Protein AF-A0A5C6PRQ7-F1 (afdb_monomer_lite)

Structure (mmCIF, N/CA/C/O backbone):
data_AF-A0A5C6PRQ7-F1
#
_entry.id   AF-A0A5C6PRQ7-F1
#
loop_
_atom_site.group_PDB
_atom_site.id
_atom_site.type_symbol
_atom_site.label_atom_id
_atom_site.label_alt_id
_atom_site.label_comp_id
_atom_site.label_asym_id
_atom_site.label_entity_id
_atom_site.label_seq_id
_atom_site.pdbx_PDB_ins_code
_atom_site.Cartn_x
_atom_site.Cartn_y
_atom_site.Cartn_z
_atom_site.occupancy
_atom_site.B_iso_or_equiv
_atom_site.auth_seq_id
_atom_site.auth_comp_id
_atom_site.auth_asym_id
_atom_site.auth_atom_id
_atom_site.pdbx_PDB_model_num
ATOM 1 N N . MET A 1 1 ? 9.451 -9.474 -31.684 1.00 55.22 1 MET A N 1
ATOM 2 C CA . MET A 1 1 ? 10.034 -10.522 -30.827 1.00 55.22 1 MET A CA 1
ATOM 3 C C . MET A 1 1 ? 11.152 -9.866 -30.046 1.00 55.22 1 MET A C 1
ATOM 5 O O . MET A 1 1 ? 11.964 -9.193 -30.670 1.00 55.22 1 MET A O 1
ATOM 9 N N . VAL A 1 2 ? 11.124 -9.924 -28.716 1.00 73.75 2 VAL A N 1
ATOM 10 C CA . VAL A 1 2 ? 12.236 -9.418 -27.899 1.00 73.75 2 VAL A CA 1
ATOM 11 C C . VAL A 1 2 ? 13.100 -10.623 -27.573 1.00 73.75 2 VAL A C 1
ATOM 13 O O . VAL A 1 2 ? 12.615 -11.563 -26.951 1.00 73.75 2 VAL A O 1
ATOM 16 N N . ASN A 1 3 ? 14.348 -10.611 -28.029 1.00 75.38 3 ASN A N 1
ATOM 17 C CA . ASN A 1 3 ? 15.291 -11.684 -27.764 1.00 75.38 3 ASN A CA 1
ATOM 18 C C . ASN A 1 3 ? 16.163 -11.293 -26.564 1.00 75.38 3 ASN A C 1
ATOM 20 O O . ASN A 1 3 ? 16.828 -10.256 -26.582 1.00 75.38 3 ASN A O 1
ATOM 24 N N . ILE A 1 4 ? 16.129 -12.099 -25.504 1.00 77.50 4 ILE A N 1
ATOM 25 C CA . ILE A 1 4 ? 16.982 -11.928 -24.328 1.00 77.50 4 ILE A CA 1
ATOM 26 C C . ILE A 1 4 ? 17.916 -13.134 -24.270 1.00 77.50 4 ILE A C 1
ATOM 28 O O . ILE A 1 4 ? 17.466 -14.263 -24.091 1.00 77.50 4 ILE A O 1
ATOM 32 N N . LEU A 1 5 ? 19.224 -12.894 -24.414 1.00 80.00 5 LEU A N 1
ATOM 33 C CA . LEU A 1 5 ? 20.271 -13.927 -24.351 1.00 80.00 5 LEU A CA 1
ATOM 34 C C . LEU A 1 5 ? 20.057 -15.106 -25.325 1.00 80.00 5 LEU A C 1
ATOM 36 O O . LEU A 1 5 ? 20.342 -16.253 -24.993 1.00 80.00 5 LEU A O 1
ATOM 40 N N . GLY A 1 6 ? 19.541 -14.840 -26.525 1.00 79.75 6 GLY A N 1
ATOM 41 C CA . GLY A 1 6 ? 19.264 -15.860 -27.541 1.00 79.75 6 GLY A CA 1
ATOM 42 C C . GLY A 1 6 ? 17.900 -16.540 -27.397 1.00 79.75 6 GLY A C 1
ATOM 43 O O . GLY A 1 6 ? 17.564 -17.374 -28.231 1.00 79.75 6 GLY A O 1
ATOM 44 N N . THR A 1 7 ? 17.109 -16.191 -26.378 1.00 78.75 7 THR A N 1
ATOM 45 C CA . THR A 1 7 ? 15.767 -16.744 -26.159 1.00 78.75 7 THR A CA 1
ATOM 46 C C . THR A 1 7 ? 14.714 -15.727 -26.567 1.00 78.75 7 THR A C 1
ATOM 48 O O . THR A 1 7 ? 14.716 -14.594 -26.079 1.00 78.75 7 THR A O 1
ATOM 51 N N . ASP A 1 8 ? 13.797 -16.133 -27.438 1.00 81.06 8 ASP A N 1
ATOM 52 C CA . ASP A 1 8 ? 12.659 -15.302 -27.799 1.00 81.06 8 ASP A CA 1
ATOM 53 C C . ASP A 1 8 ? 11.638 -15.261 -26.661 1.00 81.06 8 ASP A C 1
ATOM 55 O O . ASP A 1 8 ? 11.185 -16.291 -26.161 1.00 81.06 8 ASP A O 1
ATOM 59 N N . VAL A 1 9 ? 11.299 -14.046 -26.235 1.00 82.06 9 VAL A N 1
ATOM 60 C CA . VAL A 1 9 ? 10.381 -13.794 -25.126 1.00 82.06 9 VAL A CA 1
ATOM 61 C C . VAL A 1 9 ? 9.084 -13.198 -25.657 1.00 82.06 9 VAL A C 1
ATOM 63 O O . VAL A 1 9 ? 9.089 -12.221 -26.418 1.00 82.06 9 VAL A O 1
ATOM 66 N N . ASP A 1 10 ? 7.967 -13.771 -25.209 1.00 82.06 10 ASP A N 1
ATOM 67 C CA . ASP A 1 10 ? 6.634 -13.254 -25.495 1.00 82.06 10 ASP A CA 1
ATOM 68 C C . ASP A 1 10 ? 6.421 -11.895 -24.827 1.00 82.06 10 ASP A C 1
ATOM 70 O O . ASP A 1 10 ? 6.595 -11.716 -23.618 1.00 82.06 10 ASP A O 1
ATOM 74 N N . VAL A 1 11 ? 6.011 -10.917 -25.634 1.00 82.81 11 VAL A N 1
ATOM 75 C CA . VAL A 1 11 ? 5.677 -9.577 -25.155 1.00 82.81 11 VAL A CA 1
ATOM 76 C C . VAL A 1 11 ? 4.220 -9.580 -24.714 1.00 82.81 11 VAL A C 1
ATOM 78 O O . VAL A 1 11 ? 3.313 -9.656 -25.539 1.00 82.81 11 VAL A O 1
ATOM 81 N N . VAL A 1 12 ? 3.999 -9.483 -23.405 1.00 85.31 12 VAL A N 1
ATOM 82 C CA . VAL A 1 12 ? 2.662 -9.412 -22.808 1.00 85.31 12 VAL A CA 1
ATOM 83 C C . VAL A 1 12 ? 2.393 -7.984 -22.339 1.00 85.31 12 VAL A C 1
ATOM 85 O O . VAL A 1 12 ? 3.245 -7.362 -21.709 1.00 85.31 12 VAL A O 1
ATOM 88 N N . GLU A 1 13 ? 1.197 -7.462 -22.617 1.00 85.69 13 GLU A N 1
ATOM 89 C CA . GLU A 1 13 ? 0.818 -6.102 -22.209 1.00 85.69 13 GLU A CA 1
ATOM 90 C C . GLU A 1 13 ? 0.720 -5.954 -20.688 1.00 85.69 13 GLU A C 1
ATOM 92 O O . GLU A 1 13 ? 1.186 -4.964 -20.132 1.00 85.69 13 GLU A O 1
ATOM 97 N N . SER A 1 14 ? 0.157 -6.951 -19.999 1.00 87.31 14 SER A N 1
ATOM 98 C CA . SER A 1 14 ? 0.054 -6.953 -18.541 1.00 87.31 14 SER A CA 1
ATOM 99 C C . SER A 1 14 ? 0.412 -8.306 -17.942 1.00 87.31 14 SER A C 1
ATOM 101 O O . SER A 1 14 ? 0.039 -9.358 -18.456 1.00 87.31 14 SER A O 1
ATOM 103 N N . TYR A 1 15 ? 1.125 -8.280 -16.823 1.00 89.75 15 TYR A N 1
ATOM 104 C CA . TYR A 1 15 ? 1.600 -9.473 -16.143 1.00 89.75 15 TYR A CA 1
ATOM 105 C C . TYR A 1 15 ? 1.429 -9.338 -14.633 1.00 89.75 15 TYR A C 1
ATOM 107 O O . TYR A 1 15 ? 1.702 -8.290 -14.046 1.00 89.75 15 TYR A O 1
ATOM 115 N N . LYS A 1 16 ? 0.973 -10.403 -13.971 1.00 90.94 16 LYS A N 1
ATOM 116 C CA . LYS A 1 16 ? 0.820 -10.427 -12.514 1.00 90.94 16 LYS A CA 1
ATOM 117 C C . LYS A 1 16 ? 2.019 -11.133 -11.893 1.00 90.94 16 LYS A C 1
ATOM 119 O O . LYS A 1 16 ? 2.096 -12.356 -11.911 1.00 90.94 16 LYS A O 1
ATOM 124 N N . TYR A 1 17 ? 2.913 -10.364 -11.283 1.00 89.25 17 TYR A N 1
ATOM 125 C CA . TYR A 1 17 ? 4.101 -10.887 -10.618 1.00 89.25 17 TYR A CA 1
ATOM 126 C C . TYR A 1 17 ? 3.963 -10.792 -9.102 1.00 89.25 17 TYR A C 1
ATOM 128 O O . TYR A 1 17 ? 3.776 -9.705 -8.557 1.00 89.25 17 TYR A O 1
ATOM 136 N N . LEU A 1 18 ? 4.021 -11.940 -8.416 1.00 91.44 18 LEU A N 1
ATOM 137 C CA . LEU A 1 18 ? 3.913 -12.039 -6.951 1.00 91.44 18 LEU A CA 1
ATOM 138 C C . LEU A 1 18 ? 2.695 -11.294 -6.368 1.00 91.44 18 LEU A C 1
ATOM 140 O O . LEU A 1 18 ? 2.727 -10.781 -5.258 1.00 91.44 18 LEU A O 1
ATOM 144 N N . GLY A 1 19 ? 1.598 -11.200 -7.124 1.00 87.44 19 GLY A N 1
ATOM 145 C CA . GLY A 1 19 ? 0.393 -10.488 -6.689 1.00 87.44 19 GLY A CA 1
ATOM 146 C C . GLY A 1 19 ? 0.334 -8.995 -7.030 1.00 87.44 19 GLY A C 1
ATOM 147 O O . GLY A 1 19 ? -0.717 -8.398 -6.793 1.00 87.44 19 GLY A O 1
ATOM 148 N N . VAL A 1 20 ? 1.388 -8.419 -7.618 1.00 91.12 20 VAL A N 1
ATOM 149 C CA . VAL A 1 20 ? 1.419 -7.052 -8.167 1.00 91.12 20 VAL A CA 1
ATOM 150 C C . VAL A 1 20 ? 1.157 -7.100 -9.668 1.00 91.12 20 VAL A C 1
ATOM 152 O O . VAL A 1 20 ? 1.731 -7.922 -10.381 1.00 91.12 20 VAL A O 1
ATOM 155 N N . HIS A 1 21 ? 0.288 -6.219 -10.157 1.00 91.25 21 HIS A N 1
ATOM 156 C CA . HIS A 1 21 ? 0.019 -6.107 -11.588 1.00 91.25 21 HIS A CA 1
ATOM 157 C C . HIS A 1 21 ? 0.989 -5.121 -12.243 1.00 91.25 21 HIS A C 1
ATOM 159 O O . HIS A 1 21 ? 0.992 -3.939 -11.902 1.00 91.25 21 HIS A O 1
ATOM 165 N N . LEU A 1 22 ? 1.790 -5.628 -13.176 1.00 88.94 22 LEU A N 1
ATOM 166 C CA . LEU A 1 22 ? 2.737 -4.888 -14.000 1.00 88.94 22 LEU A CA 1
ATOM 167 C C . LEU A 1 22 ? 2.121 -4.689 -15.386 1.00 88.94 22 LEU A C 1
ATOM 169 O O . LEU A 1 22 ? 1.591 -5.634 -15.964 1.00 88.94 22 LEU A O 1
ATOM 173 N N . ASN A 1 23 ? 2.180 -3.469 -15.903 1.00 87.56 23 ASN A N 1
ATOM 174 C CA . ASN A 1 23 ? 1.738 -3.121 -17.252 1.00 87.56 23 ASN A CA 1
ATOM 175 C C . ASN A 1 23 ? 2.948 -2.639 -18.070 1.00 87.56 23 ASN A C 1
ATOM 177 O O . ASN A 1 23 ? 3.910 -2.139 -17.485 1.00 87.56 23 ASN A O 1
ATOM 181 N N . ASN A 1 24 ? 2.892 -2.735 -19.396 1.00 85.44 24 ASN A N 1
ATOM 182 C CA . ASN A 1 24 ? 3.934 -2.275 -20.320 1.00 85.44 24 ASN A CA 1
ATOM 183 C C . ASN A 1 24 ? 4.322 -0.796 -20.120 1.00 85.44 24 ASN A C 1
ATOM 185 O O . ASN A 1 24 ? 5.495 -0.444 -20.200 1.00 85.44 24 ASN A O 1
ATOM 189 N N . ASN A 1 25 ? 3.356 0.052 -19.769 1.00 84.75 25 ASN A N 1
ATOM 190 C CA . ASN A 1 25 ? 3.563 1.473 -19.486 1.00 84.75 25 ASN A CA 1
ATOM 191 C C . ASN A 1 25 ? 4.000 1.744 -18.038 1.00 84.75 25 ASN A C 1
ATOM 193 O O . ASN A 1 25 ? 4.090 2.902 -17.637 1.00 84.75 25 ASN A O 1
ATOM 197 N N . LEU A 1 26 ? 4.193 0.690 -17.230 1.00 82.25 26 LEU A N 1
ATOM 198 C CA . LEU A 1 26 ? 4.379 0.764 -15.777 1.00 82.25 26 LEU A CA 1
ATOM 199 C C . LEU A 1 26 ? 3.311 1.632 -15.089 1.00 82.25 26 LEU A C 1
ATOM 201 O O . LEU A 1 26 ? 3.567 2.283 -14.079 1.00 82.25 26 LEU A O 1
ATOM 205 N N . ASP A 1 27 ? 2.095 1.628 -15.642 1.00 87.31 27 ASP A N 1
ATOM 206 C CA . ASP A 1 27 ? 0.930 2.243 -15.021 1.00 87.31 27 ASP A CA 1
ATOM 207 C C . ASP A 1 27 ? 0.419 1.352 -13.883 1.00 87.31 27 ASP A C 1
ATOM 209 O O . ASP A 1 27 ? 0.159 0.157 -14.048 1.00 87.31 27 ASP A O 1
ATOM 213 N N . TRP A 1 28 ? 0.237 1.961 -12.717 1.00 92.06 28 TRP A N 1
ATOM 214 C CA . TRP A 1 28 ? -0.210 1.302 -11.496 1.00 92.06 28 TRP A CA 1
ATOM 215 C C . TRP A 1 28 ? -1.716 1.417 -11.274 1.00 92.06 28 TRP A C 1
ATOM 217 O O . TRP A 1 28 ? -2.198 1.026 -10.209 1.00 92.06 28 TRP A O 1
ATOM 227 N N . THR A 1 29 ? -2.476 1.938 -12.241 1.00 92.56 29 THR A N 1
ATOM 228 C CA . THR A 1 29 ? -3.934 2.093 -12.137 1.00 92.56 29 THR A CA 1
ATOM 229 C C . THR A 1 29 ? -4.620 0.744 -11.909 1.00 92.56 29 THR A C 1
ATOM 231 O O . THR A 1 29 ? -5.354 0.590 -10.930 1.00 92.56 29 THR A O 1
ATOM 234 N N . HIS A 1 30 ? -4.318 -0.273 -12.730 1.00 93.12 30 HIS A N 1
ATOM 235 C CA . HIS A 1 30 ? -4.912 -1.607 -12.573 1.00 93.12 30 HIS A CA 1
ATOM 236 C C . HIS A 1 30 ? -4.523 -2.251 -11.233 1.00 93.12 30 HIS A C 1
ATOM 238 O O . HIS A 1 30 ? -5.378 -2.764 -10.509 1.00 93.12 30 HIS A O 1
ATOM 244 N N . ASN A 1 31 ? -3.248 -2.147 -10.842 1.00 93.81 31 ASN A N 1
ATOM 245 C CA . ASN A 1 31 ? -2.792 -2.584 -9.523 1.00 93.81 31 ASN A CA 1
ATOM 246 C C . ASN A 1 31 ? -3.582 -1.880 -8.406 1.00 93.81 31 ASN A C 1
ATOM 248 O O . ASN A 1 31 ? -4.166 -2.539 -7.547 1.00 93.81 31 ASN A O 1
ATOM 252 N N . THR A 1 32 ? -3.694 -0.553 -8.462 1.00 94.75 32 THR A N 1
ATOM 253 C CA . THR A 1 32 ? -4.414 0.247 -7.466 1.00 94.75 32 THR A CA 1
ATOM 254 C C . THR A 1 32 ? -5.889 -0.129 -7.397 1.00 94.75 32 THR A C 1
ATOM 256 O O . THR A 1 32 ? -6.432 -0.254 -6.303 1.00 94.75 32 THR A O 1
ATOM 259 N N . ASP A 1 33 ? -6.552 -0.383 -8.525 1.00 95.19 33 ASP A N 1
ATOM 260 C CA . ASP A 1 33 ? -7.942 -0.844 -8.540 1.00 95.19 33 ASP A CA 1
ATOM 261 C C . ASP A 1 33 ? -8.117 -2.154 -7.774 1.00 95.19 33 ASP A C 1
ATOM 263 O O . ASP A 1 33 ? -9.050 -2.295 -6.972 1.00 95.19 33 ASP A O 1
ATOM 267 N N . THR A 1 34 ? -7.206 -3.108 -7.980 1.00 95.12 34 THR A N 1
ATOM 268 C CA . THR A 1 34 ? -7.237 -4.379 -7.250 1.00 95.12 34 THR A CA 1
ATOM 269 C C . THR A 1 34 ? -6.969 -4.181 -5.757 1.00 95.12 34 THR A C 1
ATOM 271 O O . THR A 1 34 ? -7.689 -4.753 -4.932 1.00 95.12 34 THR A O 1
ATOM 274 N N . LEU A 1 35 ? -6.012 -3.321 -5.389 1.00 95.69 35 LEU A N 1
ATOM 275 C CA . LEU A 1 35 ? -5.707 -2.982 -3.997 1.00 95.69 35 LEU A CA 1
ATOM 276 C C . LEU A 1 35 ? -6.881 -2.274 -3.320 1.00 95.69 35 LEU A C 1
ATOM 278 O O . LEU A 1 35 ? -7.224 -2.608 -2.187 1.00 95.69 35 LEU A O 1
ATOM 282 N N . VAL A 1 36 ? -7.557 -1.355 -4.012 1.00 96.06 36 VAL A N 1
ATOM 283 C CA . VAL A 1 36 ? -8.699 -0.619 -3.465 1.00 96.06 36 VAL A CA 1
ATOM 284 C C . VAL A 1 36 ? -9.885 -1.544 -3.214 1.00 96.06 36 VAL A C 1
ATOM 286 O O . VAL A 1 36 ? -10.532 -1.452 -2.167 1.00 96.06 36 VAL A O 1
ATOM 289 N N . LYS A 1 37 ? -10.175 -2.462 -4.143 1.00 96.19 37 LYS A N 1
ATOM 290 C CA . LYS A 1 37 ? -11.227 -3.477 -3.966 1.00 96.19 37 LYS A CA 1
ATOM 291 C C . LYS A 1 37 ? -10.918 -4.378 -2.766 1.00 96.19 37 LYS A C 1
ATOM 293 O O . LYS A 1 37 ? -11.746 -4.508 -1.862 1.00 96.19 37 LYS A O 1
ATOM 298 N N . LYS A 1 38 ? -9.694 -4.913 -2.704 1.00 95.56 38 LYS A N 1
ATOM 299 C CA . LYS A 1 38 ? -9.194 -5.737 -1.591 1.00 95.56 38 LYS A CA 1
ATOM 300 C C . LYS A 1 38 ? -9.242 -4.999 -0.248 1.00 95.56 38 LYS A C 1
ATOM 302 O O . LYS A 1 38 ? -9.708 -5.548 0.749 1.00 95.56 38 LYS A O 1
ATOM 307 N N . GLY A 1 39 ? -8.788 -3.749 -0.226 1.00 96.50 39 GLY A N 1
ATOM 308 C CA . GLY A 1 39 ? -8.768 -2.891 0.954 1.00 96.50 39 GLY A CA 1
ATOM 309 C C . GLY A 1 39 ? -10.169 -2.611 1.486 1.00 96.50 39 GLY A C 1
ATOM 310 O O . GLY A 1 39 ? -10.408 -2.783 2.676 1.00 96.50 39 GLY A O 1
ATOM 311 N N . ASN A 1 40 ? -11.128 -2.267 0.619 1.00 96.31 40 ASN A N 1
ATOM 312 C CA . ASN A 1 40 ? -12.519 -2.054 1.037 1.00 96.31 40 ASN A CA 1
ATOM 313 C C . ASN A 1 40 ? -13.149 -3.316 1.641 1.00 96.31 40 ASN A C 1
ATOM 315 O O . ASN A 1 40 ? -13.816 -3.216 2.671 1.00 96.31 40 ASN A O 1
ATOM 319 N N . SER A 1 41 ? -12.910 -4.487 1.040 1.00 96.56 41 SER A N 1
ATOM 320 C CA . SER A 1 41 ? -13.410 -5.765 1.562 1.00 96.56 41 SER A CA 1
ATOM 321 C C . SER A 1 41 ? -12.896 -6.043 2.977 1.00 96.56 41 SER A C 1
ATOM 323 O O . SER A 1 41 ? -13.659 -6.413 3.864 1.00 96.56 41 SER A O 1
ATOM 325 N N . ARG A 1 42 ? -11.602 -5.829 3.224 1.00 96.19 42 ARG A N 1
ATOM 326 C CA . ARG A 1 42 ? -10.985 -6.068 4.539 1.00 96.19 42 ARG A CA 1
ATOM 327 C C . ARG A 1 42 ? -11.365 -5.000 5.562 1.00 96.19 42 ARG A C 1
ATOM 329 O O . ARG A 1 42 ? -11.574 -5.291 6.735 1.00 96.19 42 ARG A O 1
ATOM 336 N N . LEU A 1 43 ? -11.537 -3.764 5.108 1.00 96.31 43 LEU A N 1
ATOM 337 C CA . LEU A 1 43 ? -11.998 -2.660 5.938 1.00 96.31 43 LEU A CA 1
ATOM 338 C C . LEU A 1 43 ? -13.443 -2.859 6.419 1.00 96.31 43 LEU A C 1
ATOM 340 O O . LEU A 1 43 ? -13.796 -2.404 7.505 1.00 96.31 43 LEU A O 1
ATOM 344 N N . PHE A 1 44 ? -14.285 -3.545 5.642 1.00 96.31 44 PHE A N 1
ATOM 345 C CA . PHE A 1 44 ? -15.603 -3.972 6.112 1.00 96.31 44 PHE A CA 1
ATOM 346 C C . PHE A 1 44 ? -15.494 -4.891 7.338 1.00 96.31 44 PHE A C 1
ATOM 348 O O . PHE A 1 44 ? -16.179 -4.653 8.332 1.00 96.31 44 PHE A O 1
ATOM 355 N N . LEU A 1 45 ? -14.574 -5.863 7.320 1.00 94.81 45 LEU A N 1
ATOM 356 C CA . LEU A 1 45 ? -14.311 -6.724 8.479 1.00 94.81 45 LEU A CA 1
ATOM 357 C C . LEU A 1 45 ? -13.796 -5.919 9.679 1.00 94.81 45 LEU A C 1
ATOM 359 O O . LEU A 1 45 ? -14.302 -6.091 10.784 1.00 94.81 45 LEU A O 1
ATOM 363 N N . LEU A 1 46 ? -12.870 -4.977 9.459 1.00 96.00 46 LEU A N 1
ATOM 364 C CA . LEU A 1 46 ? -12.374 -4.082 10.514 1.00 96.00 46 LEU A CA 1
ATOM 365 C C . LEU A 1 46 ? -13.521 -3.306 11.189 1.00 96.00 46 LEU A C 1
ATOM 367 O O . LEU A 1 46 ? -13.597 -3.237 12.415 1.00 96.00 46 LEU A O 1
ATOM 371 N N . ARG A 1 47 ? -14.455 -2.758 10.399 1.00 96.31 47 ARG A N 1
ATOM 372 C CA . ARG A 1 47 ? -15.647 -2.068 10.925 1.00 96.31 47 ARG A CA 1
ATOM 373 C C . ARG A 1 47 ? -16.545 -3.002 11.725 1.00 96.31 47 ARG A C 1
ATOM 375 O O . ARG A 1 47 ? -17.063 -2.604 12.766 1.00 96.31 47 ARG A O 1
ATOM 382 N N . ARG A 1 48 ? -16.723 -4.237 11.254 1.00 96.12 48 ARG A N 1
ATOM 383 C CA . ARG A 1 48 ? -17.538 -5.235 11.947 1.00 96.12 48 ARG A CA 1
ATOM 384 C C . ARG A 1 48 ? -16.932 -5.601 13.302 1.00 96.12 48 ARG A C 1
ATOM 386 O O . ARG A 1 48 ? -17.651 -5.607 14.294 1.00 96.12 48 ARG A O 1
ATOM 393 N N . LEU A 1 49 ? -15.617 -5.798 13.371 1.00 94.62 49 LEU A N 1
ATOM 394 C CA . LEU A 1 49 ? -14.915 -6.041 14.635 1.00 94.62 49 LEU A CA 1
ATOM 395 C C . LEU A 1 49 ? -15.050 -4.864 15.604 1.00 94.62 49 LEU A C 1
ATOM 397 O O . LEU A 1 49 ? -15.346 -5.068 16.779 1.00 94.62 49 LEU A O 1
ATOM 401 N N . ARG A 1 50 ? -14.934 -3.625 15.110 1.00 94.81 50 ARG A N 1
ATOM 402 C CA . ARG A 1 50 ? -15.179 -2.433 15.932 1.00 94.81 50 ARG A CA 1
ATOM 403 C C . ARG A 1 50 ? -16.593 -2.419 16.519 1.00 94.81 50 ARG A C 1
ATOM 405 O O . ARG A 1 50 ? -16.749 -2.069 17.684 1.00 94.81 50 ARG A O 1
ATOM 412 N N . SER A 1 51 ? -17.604 -2.829 15.748 1.00 95.00 51 SER A N 1
ATOM 413 C CA . SER A 1 51 ? -18.997 -2.877 16.223 1.00 95.00 51 SER A CA 1
ATOM 414 C C . SER A 1 51 ? -19.254 -3.916 17.320 1.00 95.00 51 SER A C 1
ATOM 416 O O . SER A 1 51 ? -20.205 -3.763 18.076 1.00 95.00 51 SER A O 1
ATOM 418 N N . PHE A 1 52 ? -18.391 -4.928 17.456 1.00 94.88 52 PHE A N 1
ATOM 419 C CA . PHE A 1 52 ? -18.448 -5.897 18.555 1.00 94.88 52 PHE A CA 1
ATOM 420 C C . PHE A 1 52 ? -17.723 -5.429 19.825 1.00 94.88 52 PHE A C 1
ATOM 422 O O . PHE A 1 52 ? -17.609 -6.193 20.777 1.00 94.88 52 PHE A O 1
ATOM 429 N N . GLY A 1 53 ? -17.213 -4.193 19.856 1.00 92.25 53 GLY A N 1
ATOM 430 C CA . GLY A 1 53 ? -16.531 -3.650 21.033 1.00 92.25 53 GLY A CA 1
ATOM 431 C C . GLY A 1 53 ? -15.098 -4.157 21.218 1.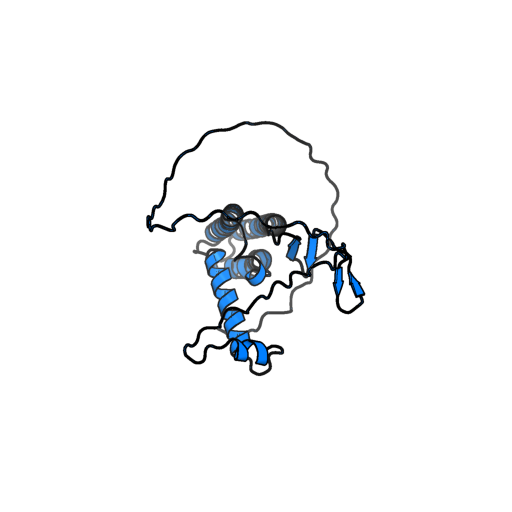00 92.25 53 GLY A C 1
ATOM 432 O O . GLY A 1 53 ? -14.562 -4.081 22.321 1.00 92.25 53 GLY A O 1
ATOM 433 N N . VAL A 1 54 ? -14.455 -4.658 20.155 1.00 93.69 54 VAL A N 1
ATOM 434 C CA . VAL A 1 54 ? -13.044 -5.074 20.205 1.00 93.69 54 VAL A CA 1
ATOM 435 C C . VAL A 1 54 ? -12.154 -3.898 20.631 1.00 93.69 54 VAL A C 1
ATOM 437 O O . VAL A 1 54 ? -12.281 -2.780 20.119 1.00 93.69 54 VAL A O 1
ATOM 440 N N . GLN A 1 55 ? -11.232 -4.166 21.560 1.00 92.62 55 GLN A N 1
ATOM 441 C CA . GLN A 1 55 ? -10.303 -3.175 22.103 1.00 92.62 55 GLN A CA 1
ATOM 442 C C . GLN A 1 55 ? -9.411 -2.559 21.012 1.00 92.62 55 GLN A C 1
ATOM 444 O O . GLN A 1 55 ? -9.000 -3.230 20.065 1.00 92.62 55 GLN A O 1
ATOM 449 N N . GLY A 1 56 ? -9.070 -1.275 21.173 1.00 92.81 56 GLY A N 1
ATOM 450 C CA . GLY A 1 56 ? -8.274 -0.504 20.207 1.00 92.81 56 GLY A CA 1
ATOM 451 C C . GLY A 1 56 ? -6.941 -1.156 19.802 1.00 92.81 56 GLY A C 1
ATOM 452 O O . GLY A 1 56 ? -6.702 -1.284 18.602 1.00 92.81 56 GLY A O 1
ATOM 453 N N . PRO A 1 57 ? -6.100 -1.624 20.746 1.00 95.00 57 PRO A N 1
ATOM 454 C CA . PRO A 1 57 ? -4.827 -2.270 20.416 1.00 95.00 57 PRO A CA 1
ATOM 455 C C . PRO A 1 57 ? -4.992 -3.535 19.567 1.00 95.00 57 PRO A C 1
ATOM 457 O O . PRO A 1 57 ? -4.319 -3.688 18.553 1.00 95.00 57 PRO A O 1
ATOM 460 N N . LEU A 1 58 ? -5.953 -4.398 19.913 1.00 95.12 58 LEU A N 1
ATOM 461 C CA . LEU A 1 58 ? -6.232 -5.610 19.140 1.00 95.12 58 LEU A CA 1
ATOM 462 C C . LEU A 1 58 ? -6.752 -5.274 17.735 1.00 95.12 58 LEU A C 1
ATOM 464 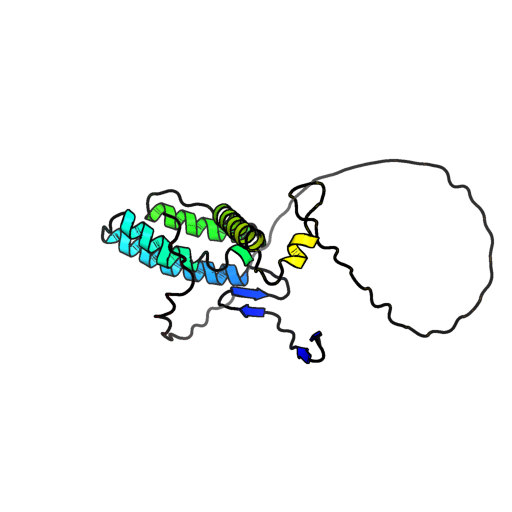O O . LEU A 1 58 ? -6.367 -5.900 16.748 1.00 95.12 58 LEU A O 1
ATOM 468 N N . LEU A 1 59 ? -7.591 -4.242 17.627 1.00 95.62 59 LEU A N 1
ATOM 469 C CA . LEU A 1 59 ? -8.092 -3.756 16.346 1.00 95.62 59 LEU A CA 1
ATOM 470 C C . LEU A 1 59 ? -6.972 -3.167 15.473 1.00 95.62 59 LEU A C 1
ATOM 472 O O . LEU A 1 59 ? -6.983 -3.353 14.256 1.00 95.62 59 LEU A O 1
ATOM 476 N N . ARG A 1 60 ? -5.984 -2.503 16.085 1.00 96.00 60 ARG A N 1
ATOM 477 C CA . ARG A 1 60 ? -4.774 -2.018 15.411 1.00 96.00 60 ARG A CA 1
ATOM 478 C C . ARG A 1 60 ? -3.933 -3.180 14.882 1.00 96.00 60 ARG A C 1
ATOM 480 O O . ARG A 1 60 ? -3.598 -3.172 13.702 1.00 96.00 60 ARG A O 1
ATOM 487 N N . THR A 1 61 ? -3.681 -4.211 15.688 1.00 96.56 61 THR A N 1
ATOM 488 C CA . THR A 1 61 ? -2.977 -5.423 15.232 1.00 96.56 61 THR A CA 1
ATOM 489 C C . THR A 1 61 ? -3.721 -6.114 14.087 1.00 96.56 61 THR A C 1
ATOM 491 O O . THR A 1 61 ? -3.105 -6.545 13.109 1.00 96.56 61 THR A O 1
ATOM 494 N N . PHE A 1 62 ? -5.054 -6.182 14.151 1.00 95.88 62 PHE A N 1
ATOM 495 C CA . PHE A 1 62 ? -5.868 -6.706 13.053 1.00 95.88 62 PHE A CA 1
ATOM 496 C C . PHE A 1 62 ? -5.746 -5.847 11.787 1.00 95.88 62 PHE A C 1
ATOM 498 O O . PHE A 1 62 ? -5.619 -6.379 10.683 1.00 95.88 62 PHE A O 1
ATOM 505 N N . TYR A 1 63 ? -5.754 -4.517 11.921 1.00 96.50 63 TYR A N 1
ATOM 506 C CA . TYR A 1 63 ? -5.504 -3.627 10.792 1.00 96.50 63 TYR A CA 1
ATOM 507 C C . TYR A 1 63 ? -4.138 -3.908 10.167 1.00 96.50 63 TYR A C 1
ATOM 509 O O . TYR A 1 63 ? -4.091 -4.171 8.969 1.00 96.50 63 TYR A O 1
ATOM 517 N N . ASP A 1 64 ? -3.060 -3.910 10.952 1.00 95.50 64 ASP A N 1
ATOM 518 C CA . ASP A 1 64 ? -1.698 -4.087 10.441 1.00 95.50 64 ASP A CA 1
ATOM 519 C C . ASP A 1 64 ? -1.536 -5.445 9.730 1.00 95.50 64 ASP A C 1
ATOM 521 O O . ASP A 1 64 ? -1.005 -5.511 8.617 1.00 95.50 64 ASP A O 1
ATOM 525 N N . SER A 1 65 ? -2.083 -6.515 10.316 1.00 95.75 65 SER A N 1
ATOM 526 C CA . SER A 1 65 ? -1.977 -7.886 9.796 1.00 95.75 65 SER A CA 1
ATOM 527 C C . SER A 1 65 ? -2.888 -8.201 8.608 1.00 95.75 65 SER A C 1
ATOM 529 O O . SER A 1 65 ? -2.497 -8.998 7.756 1.00 95.75 65 SER A O 1
ATOM 531 N N . VAL A 1 66 ? -4.077 -7.595 8.505 1.00 94.62 66 VAL A N 1
ATOM 532 C CA . VAL A 1 66 ? -5.063 -7.934 7.459 1.00 94.62 66 VAL A CA 1
ATOM 533 C C . VAL A 1 66 ? -5.204 -6.831 6.420 1.00 94.62 66 VAL A C 1
ATOM 535 O O . VAL A 1 66 ? -5.136 -7.098 5.223 1.00 94.62 66 VAL A O 1
ATOM 538 N N . VAL A 1 67 ? -5.449 -5.592 6.850 1.00 95.06 67 VAL A N 1
ATOM 539 C CA . VAL A 1 67 ? -5.730 -4.464 5.946 1.00 95.06 67 VAL A CA 1
ATOM 540 C C . VAL A 1 67 ? -4.427 -3.848 5.440 1.00 95.06 67 VAL A C 1
ATOM 542 O O . VAL A 1 67 ? -4.266 -3.672 4.234 1.00 95.06 67 VAL A O 1
ATOM 545 N N . GLY A 1 68 ? -3.499 -3.543 6.347 1.00 95.00 68 GLY A N 1
ATOM 546 C CA . GLY A 1 68 ? -2.207 -2.928 6.066 1.00 95.00 68 GLY A CA 1
ATOM 547 C C . GLY A 1 68 ? -1.331 -3.828 5.204 1.00 95.00 68 GLY A C 1
ATOM 548 O O . GLY A 1 68 ? -0.905 -3.408 4.129 1.00 95.00 68 GLY A O 1
ATOM 549 N N . SER A 1 69 ? -1.132 -5.083 5.616 1.00 94.75 69 SER A N 1
ATOM 550 C CA . SER A 1 69 ? -0.392 -6.092 4.838 1.00 94.75 69 SER A CA 1
ATOM 551 C C . SER A 1 69 ? -0.896 -6.213 3.396 1.00 94.75 69 SER A C 1
ATOM 553 O O . SER A 1 69 ? -0.107 -6.329 2.467 1.00 94.75 69 SER A O 1
ATOM 555 N N . ALA A 1 70 ? -2.207 -6.108 3.198 1.00 93.12 70 ALA A N 1
ATOM 556 C CA . ALA A 1 70 ? -2.858 -6.218 1.909 1.00 93.12 70 ALA A CA 1
ATOM 557 C C . ALA A 1 70 ? -2.681 -5.013 0.986 1.00 93.12 70 ALA A C 1
ATOM 559 O O . ALA A 1 70 ? -2.425 -5.190 -0.203 1.00 93.12 70 ALA A O 1
ATOM 560 N N . ILE A 1 71 ? -2.924 -3.805 1.500 1.00 94.38 71 ILE A N 1
ATOM 561 C CA . ILE A 1 71 ? -2.918 -2.584 0.682 1.00 94.38 71 ILE A CA 1
ATOM 562 C C . ILE A 1 71 ? -1.513 -2.006 0.526 1.00 94.38 71 ILE A C 1
ATOM 564 O O . ILE A 1 71 ? -1.279 -1.266 -0.419 1.00 94.38 71 ILE A O 1
ATOM 568 N N . LEU A 1 72 ? -0.597 -2.329 1.445 1.00 95.06 72 LEU A N 1
ATOM 569 C CA . LEU A 1 72 ? 0.793 -1.866 1.449 1.00 95.06 72 LEU A CA 1
ATOM 570 C C . LEU A 1 72 ? 1.759 -2.950 0.938 1.00 95.06 72 LEU A C 1
ATOM 572 O O . LEU A 1 72 ? 2.979 -2.791 1.043 1.00 95.06 72 LEU A O 1
ATOM 576 N N . TYR A 1 73 ? 1.236 -4.063 0.416 1.00 94.44 73 TYR A N 1
ATOM 577 C CA . TYR A 1 73 ? 2.051 -5.099 -0.207 1.00 94.44 73 TYR A CA 1
ATOM 578 C C . TYR A 1 73 ? 2.792 -4.534 -1.420 1.00 94.44 73 TYR A C 1
ATOM 580 O O . TYR A 1 73 ? 2.202 -3.845 -2.254 1.00 94.44 73 TYR A O 1
ATOM 588 N N . GLY A 1 74 ? 4.095 -4.807 -1.507 1.00 91.62 74 GLY A N 1
ATOM 589 C CA . GLY A 1 74 ? 4.927 -4.338 -2.616 1.00 91.62 74 GLY A CA 1
ATOM 590 C C . GLY A 1 74 ? 4.991 -2.814 -2.750 1.00 91.62 74 GLY A C 1
ATOM 591 O O . GLY A 1 74 ? 5.334 -2.330 -3.820 1.00 91.62 74 GLY A O 1
ATOM 592 N N . ILE A 1 75 ? 4.654 -2.049 -1.701 1.00 94.56 75 ILE A N 1
ATOM 593 C CA . ILE A 1 75 ? 4.550 -0.581 -1.763 1.00 94.56 75 ILE A CA 1
ATOM 594 C C . ILE A 1 75 ? 5.810 0.103 -2.294 1.00 94.56 75 ILE A C 1
ATOM 596 O O . ILE A 1 75 ? 5.697 1.053 -3.058 1.00 94.56 75 ILE A O 1
ATOM 600 N N . VAL A 1 76 ? 6.988 -0.451 -1.995 1.00 93.06 76 VAL A N 1
ATOM 601 C CA . VAL A 1 76 ? 8.287 0.017 -2.509 1.00 93.06 76 VAL A CA 1
ATOM 602 C C . VAL A 1 76 ? 8.339 0.030 -4.044 1.00 93.06 76 VAL A C 1
ATOM 604 O O . VAL A 1 76 ? 9.040 0.850 -4.624 1.00 93.06 76 VAL A O 1
ATOM 607 N N . CYS A 1 77 ? 7.591 -0.851 -4.712 1.00 90.81 77 CYS A N 1
ATOM 608 C CA . CYS A 1 77 ? 7.589 -0.973 -6.167 1.00 90.81 77 CYS A CA 1
ATOM 609 C C . CYS A 1 77 ? 6.668 0.040 -6.857 1.00 90.81 77 CYS A C 1
ATOM 611 O O . CYS A 1 77 ? 6.965 0.449 -7.973 1.00 90.81 77 CYS A O 1
ATOM 613 N N . TRP A 1 78 ? 5.550 0.421 -6.230 1.00 92.06 78 TRP A N 1
ATOM 614 C CA . TRP A 1 78 ? 4.494 1.182 -6.908 1.00 92.06 78 TRP A CA 1
ATOM 615 C C . TRP A 1 78 ? 4.245 2.581 -6.327 1.00 92.06 78 TRP A C 1
ATOM 617 O O . TRP A 1 78 ? 3.787 3.457 -7.055 1.00 92.06 78 TRP A O 1
ATOM 627 N N . SER A 1 79 ? 4.555 2.859 -5.055 1.00 92.38 79 SER A N 1
ATOM 628 C CA . SER A 1 79 ? 4.130 4.112 -4.394 1.00 92.38 79 SER A CA 1
ATOM 629 C C . SER A 1 79 ? 4.743 5.389 -4.967 1.00 92.38 79 SER A C 1
ATOM 631 O O . SER A 1 79 ? 4.144 6.462 -4.864 1.00 92.38 79 SER A O 1
ATOM 633 N N . SER A 1 80 ? 5.938 5.297 -5.547 1.00 88.88 80 SER A N 1
ATOM 634 C CA . SER A 1 80 ? 6.632 6.432 -6.165 1.00 88.88 80 SER A CA 1
ATOM 635 C C . SER A 1 80 ? 6.062 6.798 -7.535 1.00 88.88 80 SER A C 1
ATOM 637 O O . SER A 1 80 ? 6.207 7.933 -7.970 1.00 88.88 80 SER A O 1
ATOM 639 N N . SER A 1 81 ? 5.398 5.851 -8.198 1.00 89.19 81 SER A N 1
ATOM 640 C CA . SER A 1 81 ? 5.023 5.953 -9.611 1.00 89.19 81 SER A CA 1
ATOM 641 C C . SER A 1 81 ? 3.504 5.972 -9.839 1.00 89.19 81 SER A C 1
ATOM 643 O O . SER A 1 81 ? 3.049 6.027 -10.978 1.00 89.19 81 SER A O 1
ATOM 645 N N . ILE A 1 82 ? 2.691 5.939 -8.776 1.00 92.56 82 ILE A N 1
ATOM 646 C CA . ILE A 1 82 ? 1.230 6.108 -8.870 1.00 92.56 82 ILE A CA 1
ATOM 647 C C . ILE A 1 82 ? 0.834 7.544 -9.232 1.00 92.56 82 ILE A C 1
ATOM 649 O O . ILE A 1 82 ? 1.466 8.513 -8.810 1.00 92.56 82 ILE A O 1
ATOM 653 N N . THR A 1 83 ? -0.300 7.678 -9.921 1.00 93.62 83 THR A N 1
ATOM 654 C CA . THR A 1 83 ? -0.922 8.978 -10.198 1.00 93.62 83 THR A CA 1
ATOM 655 C C . THR A 1 83 ? -1.475 9.629 -8.923 1.00 93.62 83 THR A C 1
ATOM 657 O O . THR A 1 83 ? -1.884 8.942 -7.983 1.00 93.62 83 THR A O 1
ATOM 660 N N . ASP A 1 84 ? -1.599 10.960 -8.900 1.00 94.44 84 ASP A N 1
ATOM 661 C CA . ASP A 1 84 ? -2.221 11.688 -7.779 1.00 94.44 84 ASP A CA 1
ATOM 662 C C . ASP A 1 84 ? -3.667 11.268 -7.511 1.00 94.44 84 ASP A C 1
ATOM 664 O O . ASP A 1 84 ? -4.139 11.254 -6.369 1.00 94.44 84 ASP A O 1
ATOM 668 N N . ARG A 1 85 ? -4.398 10.917 -8.573 1.00 95.00 85 ARG A N 1
ATOM 669 C CA . ARG A 1 85 ? -5.762 10.396 -8.469 1.00 95.00 85 ARG A CA 1
ATOM 670 C C . ARG A 1 85 ? -5.770 9.101 -7.662 1.00 95.00 85 ARG A C 1
ATOM 672 O O . ARG A 1 85 ? -6.592 8.950 -6.757 1.00 95.00 85 ARG A O 1
ATOM 679 N N . ASP A 1 86 ? -4.859 8.190 -7.978 1.00 95.38 86 ASP A N 1
ATOM 680 C CA . ASP A 1 86 ? -4.755 6.877 -7.350 1.00 95.38 86 ASP A CA 1
ATOM 681 C C . ASP A 1 86 ? -4.175 6.960 -5.934 1.00 95.38 86 ASP A C 1
ATOM 683 O O . ASP A 1 86 ? -4.727 6.350 -5.015 1.00 95.38 86 ASP A O 1
ATOM 687 N N . ARG A 1 87 ? -3.203 7.850 -5.702 1.00 95.62 87 ARG A N 1
ATOM 688 C CA . ARG A 1 87 ? -2.726 8.227 -4.360 1.00 95.62 87 ARG A CA 1
ATOM 689 C C . ARG A 1 87 ? -3.876 8.673 -3.463 1.00 95.62 87 ARG A C 1
ATOM 691 O O . ARG A 1 87 ? -4.111 8.085 -2.409 1.00 95.62 87 ARG A O 1
ATOM 698 N N . LYS A 1 88 ? -4.696 9.622 -3.930 1.00 96.38 88 LYS A N 1
ATOM 699 C CA . LYS A 1 88 ? -5.882 10.096 -3.194 1.00 96.38 88 LYS A CA 1
ATOM 700 C C . LYS A 1 88 ? -6.896 8.980 -2.930 1.00 96.38 88 LYS A C 1
ATOM 702 O O . LYS A 1 88 ? -7.580 9.012 -1.907 1.00 96.38 88 LYS A O 1
ATOM 707 N N . ARG A 1 89 ? -7.051 8.005 -3.835 1.00 96.69 89 ARG A N 1
ATOM 708 C CA . ARG A 1 89 ? -7.944 6.847 -3.626 1.00 96.69 89 ARG A CA 1
ATOM 709 C C . ARG A 1 89 ? -7.441 5.950 -2.501 1.00 96.69 89 ARG A C 1
ATOM 711 O O . ARG A 1 89 ? -8.250 5.535 -1.670 1.00 96.69 89 ARG A O 1
ATOM 718 N N . MET A 1 90 ? -6.139 5.699 -2.456 1.00 96.62 90 MET A N 1
ATOM 719 C CA . MET A 1 90 ? -5.522 4.899 -1.404 1.00 96.62 90 MET A CA 1
ATOM 720 C C . MET A 1 90 ? -5.524 5.628 -0.057 1.00 96.62 90 MET A C 1
ATOM 722 O O . MET A 1 90 ? -5.947 5.052 0.943 1.00 96.62 90 MET A O 1
ATOM 726 N N . ASP A 1 91 ? -5.205 6.922 -0.025 1.00 96.50 91 ASP A N 1
ATOM 727 C CA . ASP A 1 91 ? -5.277 7.719 1.206 1.00 96.50 91 ASP A CA 1
ATOM 728 C C . ASP A 1 91 ? -6.703 7.787 1.766 1.00 96.50 91 ASP A C 1
ATOM 730 O O . ASP A 1 91 ? -6.903 7.799 2.980 1.00 96.50 91 ASP A O 1
ATOM 734 N N . ARG A 1 92 ? -7.737 7.762 0.912 1.00 97.00 92 ARG A N 1
ATOM 735 C CA . ARG A 1 92 ? -9.126 7.628 1.383 1.00 97.00 92 ARG A CA 1
ATOM 736 C C . ARG A 1 92 ? -9.369 6.311 2.119 1.00 97.00 92 ARG A C 1
ATOM 738 O O . ARG A 1 92 ? -10.151 6.305 3.067 1.00 97.00 92 ARG A O 1
ATOM 745 N N . LEU A 1 93 ? -8.739 5.208 1.713 1.00 96.62 93 LEU A N 1
ATOM 746 C CA . LEU A 1 93 ? -8.828 3.942 2.449 1.00 96.62 93 LEU A CA 1
ATOM 747 C C . LEU A 1 93 ? -8.138 4.037 3.803 1.00 96.62 93 LEU A C 1
ATOM 749 O O . LEU A 1 93 ? -8.749 3.669 4.805 1.00 96.62 93 LEU A O 1
ATOM 753 N N . VAL A 1 94 ? -6.927 4.593 3.831 1.00 97.00 94 VAL A N 1
ATOM 754 C CA . VAL A 1 94 ? -6.163 4.812 5.065 1.00 97.00 94 VAL A CA 1
ATOM 755 C C . VAL A 1 94 ? -6.947 5.696 6.036 1.00 97.00 94 VAL A C 1
ATOM 757 O O . VAL A 1 94 ? -7.140 5.321 7.187 1.00 97.00 94 VAL A O 1
ATOM 760 N N . ARG A 1 95 ? -7.515 6.815 5.572 1.00 97.50 95 ARG A N 1
ATOM 761 C CA . ARG A 1 95 ? -8.343 7.712 6.399 1.00 97.50 95 ARG A CA 1
ATOM 762 C C . ARG A 1 95 ? -9.577 7.018 6.968 1.00 97.50 95 ARG A C 1
ATOM 764 O O . ARG A 1 95 ? -9.918 7.209 8.131 1.00 97.50 95 ARG A O 1
ATOM 771 N N . ARG A 1 96 ? -10.248 6.182 6.169 1.00 97.25 96 ARG A N 1
ATOM 772 C CA . ARG A 1 96 ? -11.389 5.394 6.659 1.00 97.25 96 ARG A CA 1
ATOM 773 C C . ARG A 1 96 ? -10.956 4.370 7.707 1.00 97.25 96 ARG A C 1
ATOM 775 O O . ARG A 1 96 ? -11.705 4.153 8.649 1.00 97.25 96 ARG A O 1
ATOM 782 N N . ALA A 1 97 ? -9.793 3.741 7.548 1.00 96.50 97 ALA A N 1
ATOM 783 C CA . ALA A 1 97 ? -9.248 2.835 8.555 1.00 96.50 97 ALA A CA 1
ATOM 784 C C . ALA A 1 97 ? -8.883 3.583 9.841 1.00 96.50 97 ALA A C 1
ATOM 786 O O . ALA A 1 97 ? -9.318 3.181 10.914 1.00 96.50 97 ALA A O 1
ATOM 787 N N . SER A 1 98 ? -8.200 4.721 9.721 1.00 97.06 98 SER A N 1
ATOM 788 C CA . SER A 1 98 ? -7.862 5.614 10.832 1.00 97.06 98 SER A CA 1
ATOM 789 C C . SER A 1 98 ? -9.103 6.021 11.634 1.00 97.06 98 SER A C 1
ATOM 791 O O . SER A 1 98 ? -9.110 5.904 12.856 1.00 97.06 98 SER A O 1
ATOM 793 N N . SER A 1 99 ? -10.203 6.370 10.958 1.00 96.56 99 SER A N 1
ATOM 794 C CA . SER A 1 99 ? -11.484 6.675 11.610 1.00 96.56 99 SER A CA 1
ATOM 795 C C . SER A 1 99 ? -12.064 5.495 12.404 1.00 96.56 99 SER A C 1
ATOM 797 O O . SER A 1 99 ? -12.661 5.711 13.454 1.00 96.56 99 SER A O 1
ATOM 799 N N . VAL A 1 100 ? -11.885 4.256 11.937 1.00 95.56 100 VAL A N 1
ATOM 800 C CA . VAL A 1 100 ? -12.360 3.050 12.641 1.00 95.56 100 VAL A CA 1
ATOM 801 C C . VAL A 1 100 ? -11.474 2.716 13.842 1.00 95.56 100 VAL A C 1
ATOM 803 O O . VAL A 1 100 ? -11.982 2.268 14.870 1.00 95.56 100 VAL A O 1
ATOM 806 N N . LEU A 1 101 ? -10.163 2.941 13.719 1.00 95.31 101 LEU A N 1
ATOM 807 C CA . LEU A 1 101 ? -9.189 2.710 14.787 1.00 95.31 101 LEU A CA 1
ATOM 808 C C . LEU A 1 101 ? -9.216 3.803 15.864 1.00 95.31 101 LEU A C 1
ATOM 810 O O . LEU A 1 101 ? -8.881 3.528 17.013 1.00 95.31 101 LEU A O 1
ATOM 814 N N . GLY A 1 102 ? -9.615 5.027 15.506 1.00 94.31 102 GLY A N 1
ATOM 815 C CA . GLY A 1 102 ? -9.565 6.187 16.397 1.00 94.31 102 GLY A CA 1
ATOM 816 C C . GLY A 1 102 ? -8.150 6.733 16.612 1.00 94.31 102 GLY A C 1
ATOM 817 O O . GLY A 1 102 ? -7.916 7.431 17.591 1.00 94.31 102 GLY A O 1
ATOM 818 N N . CYS A 1 103 ? -7.204 6.415 15.724 1.00 93.12 103 CYS A N 1
ATOM 819 C CA . CYS A 1 103 ? -5.828 6.905 15.778 1.00 93.12 103 CYS A CA 1
ATOM 820 C C . CYS A 1 103 ? -5.346 7.341 14.386 1.00 93.12 103 CYS A C 1
ATOM 822 O O . CYS A 1 103 ? -5.830 6.812 13.376 1.00 93.12 103 CYS A O 1
ATOM 824 N N . PRO A 1 104 ? -4.426 8.317 14.299 1.00 95.06 104 PRO A N 1
ATOM 825 C CA . PRO A 1 104 ? -3.859 8.732 13.023 1.00 95.06 104 PRO A CA 1
ATOM 826 C C . PRO A 1 104 ? -3.055 7.587 12.395 1.00 95.06 104 PRO A C 1
ATOM 828 O O . PRO A 1 104 ? -2.366 6.840 13.087 1.00 95.06 104 PRO A O 1
ATOM 831 N N . LEU A 1 105 ? -3.166 7.457 11.073 1.00 96.31 105 LEU A N 1
ATOM 832 C CA . LEU A 1 105 ? -2.365 6.543 10.264 1.00 96.31 105 LEU A CA 1
ATOM 833 C C . LEU A 1 105 ? -1.586 7.342 9.222 1.00 96.31 105 LEU A C 1
ATOM 835 O O . LEU A 1 105 ? -2.106 8.320 8.678 1.00 96.31 105 LEU A O 1
ATOM 839 N N . ASP A 1 106 ? -0.378 6.879 8.918 1.00 96.44 106 ASP A N 1
ATOM 840 C CA . ASP A 1 106 ? 0.486 7.486 7.911 1.00 96.44 106 ASP A CA 1
ATOM 841 C C . ASP A 1 106 ? -0.101 7.355 6.504 1.00 96.44 106 ASP A C 1
ATOM 843 O O . ASP A 1 106 ? -0.699 6.334 6.149 1.00 96.44 106 ASP A O 1
ATOM 847 N N . SER A 1 107 ? 0.093 8.389 5.683 1.00 95.81 107 SER A N 1
ATOM 848 C CA . SER A 1 107 ? -0.304 8.350 4.276 1.00 95.81 107 SER A CA 1
ATOM 849 C C . SER A 1 107 ? 0.498 7.302 3.507 1.00 95.81 107 SER A C 1
ATOM 851 O O . SER A 1 107 ? 1.591 6.890 3.906 1.00 95.81 107 SER A O 1
ATOM 853 N N . VAL A 1 108 ? -0.023 6.898 2.348 1.00 95.44 108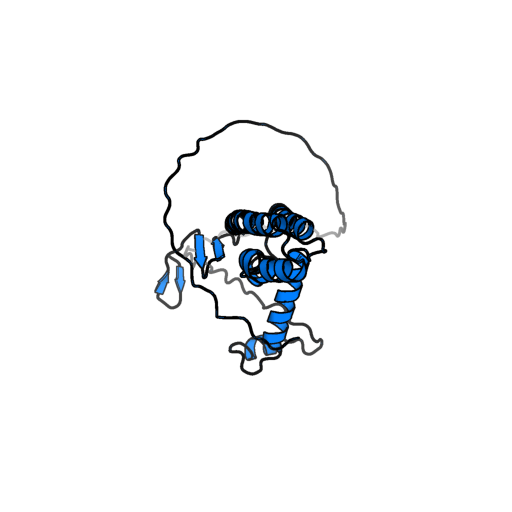 VAL A N 1
ATOM 854 C CA . VAL A 1 108 ? 0.667 5.923 1.489 1.00 95.44 108 VAL A CA 1
ATOM 855 C C . VAL A 1 108 ? 2.047 6.415 1.068 1.00 95.44 108 VAL A C 1
ATOM 857 O O . VAL A 1 108 ? 2.974 5.623 0.934 1.00 95.44 108 VAL A O 1
ATOM 860 N N . GLU A 1 109 ? 2.200 7.724 0.904 1.00 94.81 109 GLU A N 1
ATOM 861 C CA . GLU A 1 109 ? 3.477 8.342 0.572 1.00 94.81 109 GLU A CA 1
ATOM 862 C C . GLU A 1 109 ? 4.511 8.189 1.681 1.00 94.81 109 GLU A C 1
ATOM 864 O O . GLU A 1 109 ? 5.627 7.749 1.420 1.00 94.81 109 GLU A O 1
ATOM 869 N N . VAL A 1 110 ? 4.127 8.505 2.918 1.00 96.25 110 VAL A N 1
ATOM 870 C CA . VAL A 1 110 ? 5.023 8.425 4.076 1.00 96.25 110 VAL A CA 1
ATOM 871 C C . VAL A 1 110 ? 5.467 6.980 4.289 1.00 96.25 110 VAL A C 1
ATOM 873 O O . VAL A 1 110 ? 6.663 6.709 4.390 1.00 96.25 110 VAL A O 1
ATOM 876 N N . VAL A 1 111 ? 4.523 6.035 4.260 1.00 96.19 111 VAL A N 1
ATOM 877 C CA . VAL A 1 111 ? 4.832 4.606 4.410 1.00 96.19 111 VAL A CA 1
ATOM 878 C C . VAL A 1 111 ? 5.696 4.096 3.256 1.00 96.19 111 VAL A C 1
ATOM 880 O O . VAL A 1 111 ? 6.639 3.335 3.479 1.00 96.19 111 VAL A O 1
ATOM 883 N N . GLY A 1 112 ? 5.381 4.498 2.023 1.00 95.56 112 GLY A N 1
ATOM 884 C CA . GLY A 1 112 ? 6.131 4.111 0.833 1.00 95.56 112 GLY A CA 1
ATOM 885 C C . GLY A 1 112 ? 7.575 4.595 0.889 1.00 95.56 112 GLY A C 1
ATOM 886 O O . GLY A 1 112 ? 8.494 3.789 0.753 1.00 95.56 112 GLY A O 1
ATOM 887 N N . ASN A 1 113 ? 7.777 5.879 1.187 1.00 95.81 113 ASN A N 1
ATOM 888 C CA . ASN A 1 113 ? 9.101 6.481 1.319 1.00 95.81 113 ASN A CA 1
ATOM 889 C C . ASN A 1 113 ? 9.896 5.849 2.465 1.00 95.81 113 ASN A C 1
ATOM 891 O O . ASN A 1 113 ? 11.046 5.466 2.264 1.00 95.81 113 ASN A O 1
ATOM 895 N N . GLY A 1 114 ? 9.279 5.663 3.637 1.00 96.50 114 GLY A N 1
ATOM 896 C CA . GLY A 1 114 ? 9.934 5.032 4.784 1.00 96.50 114 GLY A CA 1
ATOM 897 C C . GLY A 1 114 ? 10.403 3.606 4.483 1.00 96.50 114 GLY A C 1
ATOM 898 O O . GLY A 1 114 ? 11.558 3.264 4.728 1.00 96.50 114 GLY A O 1
ATOM 899 N N . ARG A 1 115 ? 9.543 2.778 3.873 1.00 95.31 115 ARG A N 1
ATOM 900 C CA . ARG A 1 115 ? 9.900 1.397 3.499 1.00 95.31 115 ARG A CA 1
ATOM 901 C C . ARG A 1 115 ? 10.922 1.335 2.372 1.00 95.31 115 ARG A C 1
ATOM 903 O O . ARG A 1 115 ? 11.777 0.453 2.385 1.00 95.31 115 ARG A O 1
ATOM 910 N N . MET A 1 116 ? 10.842 2.250 1.409 1.00 94.38 116 MET A N 1
ATOM 911 C CA . MET A 1 116 ? 11.828 2.359 0.338 1.00 94.38 116 MET A CA 1
ATOM 912 C C . MET A 1 116 ? 13.205 2.686 0.913 1.00 94.38 116 MET A C 1
ATOM 914 O O . MET A 1 116 ? 14.163 1.983 0.606 1.00 94.38 116 MET A O 1
ATOM 918 N N . MET A 1 117 ? 13.295 3.677 1.802 1.00 93.62 117 MET A N 1
ATOM 919 C CA . MET A 1 117 ? 14.554 4.040 2.453 1.00 93.62 117 MET A CA 1
ATOM 920 C C . MET A 1 117 ? 15.100 2.902 3.311 1.00 93.62 117 MET A C 1
ATOM 922 O O . MET A 1 117 ? 16.254 2.532 3.138 1.00 93.62 117 MET A O 1
ATOM 926 N N . ALA A 1 118 ? 14.271 2.262 4.140 1.00 93.94 118 ALA A N 1
ATOM 927 C CA . ALA A 1 118 ? 14.699 1.108 4.932 1.00 93.94 118 ALA A CA 1
ATOM 928 C C . ALA A 1 118 ? 15.246 -0.031 4.051 1.00 93.94 118 ALA A C 1
ATOM 930 O O . ALA A 1 118 ? 16.276 -0.633 4.362 1.00 93.94 118 ALA A O 1
ATOM 931 N N . LYS A 1 119 ? 14.591 -0.304 2.913 1.00 91.75 119 LYS A N 1
ATOM 932 C CA . LYS A 1 119 ? 15.047 -1.326 1.967 1.00 91.75 119 LYS A CA 1
ATOM 933 C C . LYS A 1 119 ? 16.367 -0.942 1.299 1.00 91.75 119 LYS A C 1
ATOM 935 O O . LYS A 1 119 ? 17.245 -1.794 1.195 1.00 91.75 119 LYS A O 1
ATOM 940 N N . LEU A 1 120 ? 16.514 0.314 0.878 1.00 89.25 120 LEU A N 1
ATOM 941 C CA . LEU A 1 120 ? 17.750 0.826 0.284 1.00 89.25 120 LEU A CA 1
ATOM 942 C C . LEU A 1 120 ? 18.909 0.785 1.283 1.00 89.25 120 LEU A C 1
ATOM 944 O O . LEU A 1 120 ? 19.967 0.263 0.948 1.00 89.25 120 LEU A O 1
ATOM 948 N N . SER A 1 121 ? 18.705 1.244 2.519 1.00 90.25 121 SER A N 1
ATOM 949 C CA . SER A 1 121 ? 19.715 1.172 3.580 1.00 90.25 121 SER A CA 1
ATOM 950 C C . SER A 1 121 ? 20.136 -0.269 3.867 1.00 90.25 121 SER A C 1
ATOM 952 O O . SER A 1 121 ? 21.324 -0.552 3.968 1.00 90.25 121 SER A O 1
ATOM 954 N N . SER A 1 122 ? 19.183 -1.206 3.924 1.00 90.75 122 SER A N 1
ATOM 955 C CA . SER A 1 122 ? 19.482 -2.635 4.087 1.00 90.75 122 SER A CA 1
ATOM 956 C C . SER A 1 122 ? 20.322 -3.198 2.934 1.00 90.75 122 SER A C 1
ATOM 958 O O . SER A 1 122 ? 21.215 -4.004 3.176 1.00 90.75 122 SER A O 1
ATOM 960 N N . MET A 1 123 ? 20.072 -2.770 1.693 1.00 88.88 123 MET A N 1
ATOM 961 C CA . MET A 1 123 ? 20.874 -3.187 0.539 1.00 88.88 123 MET A CA 1
ATOM 962 C C . MET A 1 123 ? 22.282 -2.590 0.565 1.00 88.88 123 MET A C 1
ATOM 964 O O . MET A 1 123 ? 23.234 -3.306 0.283 1.00 88.88 123 MET A O 1
ATOM 968 N N . LEU A 1 124 ? 22.415 -1.306 0.909 1.00 86.75 124 LEU A N 1
ATOM 969 C CA . LEU A 1 124 ? 23.703 -0.603 0.937 1.00 86.75 124 LEU A CA 1
ATOM 970 C C . LEU A 1 124 ? 24.622 -1.094 2.059 1.00 86.75 124 LEU A C 1
ATOM 972 O O . LEU A 1 124 ? 25.832 -1.164 1.873 1.00 86.75 124 LEU A O 1
ATOM 976 N N . ASN A 1 125 ? 24.048 -1.475 3.201 1.00 87.81 125 ASN A N 1
ATOM 977 C CA . ASN A 1 125 ? 24.804 -1.991 4.342 1.00 87.81 125 ASN A CA 1
ATOM 978 C C . ASN A 1 125 ? 25.133 -3.490 4.218 1.00 87.81 125 ASN A C 1
ATOM 980 O O . ASN A 1 125 ? 25.838 -4.034 5.066 1.00 87.81 125 ASN A O 1
ATOM 984 N N . ASN A 1 126 ? 24.623 -4.176 3.189 1.00 88.88 126 ASN A N 1
ATOM 985 C CA . ASN A 1 126 ? 24.866 -5.597 2.973 1.00 88.88 126 ASN A CA 1
ATOM 986 C C . ASN A 1 126 ? 26.048 -5.805 2.019 1.00 88.88 126 ASN A C 1
ATOM 988 O O . ASN A 1 126 ? 25.887 -5.849 0.802 1.00 88.88 126 ASN A O 1
ATOM 992 N N . THR A 1 127 ? 27.234 -6.018 2.585 1.00 85.38 127 THR A N 1
ATOM 993 C CA . THR A 1 127 ? 28.464 -6.292 1.826 1.00 85.38 127 THR A CA 1
ATOM 994 C C . THR A 1 127 ? 28.412 -7.575 0.992 1.00 85.38 127 THR A C 1
ATOM 996 O O . THR A 1 127 ? 29.164 -7.694 0.032 1.00 85.38 127 THR A O 1
ATOM 999 N N . SER A 1 128 ? 27.516 -8.519 1.296 1.00 89.25 128 SER A N 1
ATOM 1000 C CA . SER A 1 128 ? 27.305 -9.748 0.515 1.00 89.25 128 SER A CA 1
ATOM 1001 C C . SER A 1 128 ? 26.210 -9.611 -0.548 1.00 89.25 128 SER A C 1
ATOM 1003 O O . SER A 1 128 ? 25.769 -10.609 -1.122 1.00 89.25 128 SER A O 1
ATOM 1005 N N . HIS A 1 129 ? 25.718 -8.398 -0.810 1.00 83.75 129 HIS A N 1
ATOM 1006 C CA . HIS A 1 129 ? 24.673 -8.192 -1.800 1.00 83.75 129 HIS A CA 1
ATOM 1007 C C . HIS A 1 129 ? 25.181 -8.546 -3.216 1.00 83.75 129 HIS A C 1
ATOM 1009 O O . HIS A 1 129 ? 26.242 -8.068 -3.613 1.00 83.75 129 HIS A O 1
ATOM 1015 N N . PRO A 1 130 ? 24.414 -9.284 -4.049 1.00 87.75 130 PRO A N 1
ATOM 1016 C CA . PRO A 1 130 ? 24.852 -9.683 -5.397 1.00 87.75 130 PRO A CA 1
ATOM 1017 C C . PRO A 1 130 ? 25.225 -8.524 -6.329 1.00 87.75 130 PRO A C 1
ATOM 1019 O O . PRO A 1 130 ? 25.876 -8.717 -7.347 1.00 87.75 130 PRO A O 1
ATOM 1022 N N . ARG A 1 131 ? 24.769 -7.309 -6.007 1.00 81.31 131 ARG A N 1
ATOM 1023 C CA . ARG A 1 131 ? 25.076 -6.081 -6.754 1.00 81.31 131 ARG A CA 1
ATOM 1024 C C . ARG A 1 131 ? 25.960 -5.109 -5.975 1.00 81.31 131 ARG A C 1
ATOM 1026 O O . ARG A 1 131 ? 25.947 -3.923 -6.295 1.00 81.31 131 ARG A O 1
ATOM 1033 N N . GLN A 1 132 ? 26.670 -5.571 -4.944 1.00 86.19 132 GLN A N 1
ATOM 1034 C CA . GLN A 1 132 ? 27.514 -4.714 -4.110 1.00 86.19 132 GLN A CA 1
ATOM 1035 C C . GLN A 1 132 ? 28.541 -3.948 -4.950 1.00 86.19 132 GLN A C 1
ATOM 1037 O O . GLN A 1 132 ? 28.694 -2.741 -4.771 1.00 86.19 132 GLN A O 1
ATOM 1042 N N . ASP A 1 133 ? 29.148 -4.603 -5.940 1.00 85.88 133 ASP A N 1
ATOM 1043 C CA . ASP A 1 133 ? 30.112 -3.970 -6.848 1.00 85.88 133 ASP A CA 1
ATOM 1044 C C . ASP A 1 133 ? 29.473 -2.843 -7.663 1.00 85.88 133 ASP A C 1
ATOM 1046 O O . ASP A 1 133 ? 30.033 -1.758 -7.798 1.00 85.88 133 ASP A O 1
ATOM 1050 N N . THR A 1 134 ? 28.249 -3.061 -8.158 1.00 85.81 134 THR A N 1
ATOM 1051 C CA . THR A 1 134 ? 27.494 -2.028 -8.880 1.00 85.81 134 THR A CA 1
ATOM 1052 C C . THR A 1 134 ? 27.159 -0.848 -7.972 1.00 85.81 134 THR A C 1
ATOM 1054 O O . THR A 1 134 ? 27.300 0.297 -8.387 1.00 85.81 134 THR A O 1
ATOM 1057 N N . LEU A 1 135 ? 26.701 -1.108 -6.744 1.00 84.44 135 LEU A N 1
ATOM 1058 C CA . LEU A 1 135 ? 26.349 -0.052 -5.791 1.00 84.44 135 LEU A CA 1
ATOM 1059 C C . LEU A 1 135 ? 27.583 0.760 -5.385 1.00 84.44 135 LEU A C 1
ATOM 1061 O O . LEU A 1 135 ? 27.523 1.986 -5.364 1.00 84.44 135 LEU A O 1
ATOM 1065 N N . THR A 1 136 ? 28.707 0.082 -5.155 1.00 84.81 136 THR A N 1
ATOM 1066 C CA . THR A 1 136 ? 29.997 0.710 -4.843 1.00 84.81 136 THR A CA 1
ATOM 1067 C C . THR A 1 136 ? 30.480 1.576 -6.005 1.00 84.81 136 THR A C 1
ATOM 1069 O O . THR A 1 136 ? 30.872 2.718 -5.790 1.00 84.81 136 THR A O 1
ATOM 1072 N N . ALA A 1 137 ? 30.378 1.088 -7.246 1.00 85.31 137 ALA A N 1
ATOM 1073 C CA . ALA A 1 137 ? 30.761 1.844 -8.440 1.00 85.31 137 ALA A CA 1
ATOM 1074 C C . ALA A 1 137 ? 29.884 3.084 -8.692 1.00 85.31 137 ALA A C 1
ATOM 1076 O O . ALA A 1 137 ? 30.332 4.044 -9.317 1.00 85.31 137 ALA A O 1
ATOM 1077 N N . LEU A 1 138 ? 28.633 3.072 -8.222 1.00 85.62 138 LEU A N 1
ATOM 1078 C CA . LEU A 1 138 ? 27.754 4.240 -8.257 1.00 85.62 138 LEU A CA 1
ATOM 1079 C C . LEU A 1 138 ? 28.047 5.224 -7.116 1.00 85.62 138 LEU A C 1
ATOM 1081 O O . LEU A 1 138 ? 27.530 6.335 -7.151 1.00 85.62 138 LEU A O 1
ATOM 1085 N N . GLY A 1 139 ? 28.852 4.866 -6.116 1.00 84.38 139 GLY A N 1
ATOM 1086 C CA . GLY A 1 139 ? 29.250 5.778 -5.048 1.00 84.38 139 GLY A CA 1
ATOM 1087 C C . GLY A 1 139 ? 30.056 6.960 -5.589 1.00 84.38 139 GLY A C 1
ATOM 1088 O O . GLY A 1 139 ? 31.005 6.789 -6.353 1.00 84.38 139 GLY A O 1
ATOM 1089 N N . SER A 1 140 ? 29.688 8.179 -5.198 1.00 82.00 140 SER A N 1
ATOM 1090 C CA . SER A 1 140 ? 30.518 9.348 -5.479 1.00 82.00 140 SER A CA 1
ATOM 1091 C C . SER A 1 140 ? 31.732 9.366 -4.548 1.00 82.00 140 SER A C 1
ATOM 1093 O O . SER A 1 140 ? 31.603 9.230 -3.337 1.00 82.00 140 SER A O 1
ATOM 1095 N N . SER A 1 141 ? 32.923 9.598 -5.101 1.00 80.06 141 SER A N 1
ATOM 1096 C CA . SER A 1 141 ? 34.154 9.759 -4.312 1.00 80.06 141 SER A CA 1
ATOM 1097 C C . SER A 1 141 ? 34.194 11.066 -3.510 1.00 80.06 141 SER A C 1
ATOM 1099 O O . SER A 1 141 ? 35.007 11.203 -2.602 1.00 80.06 141 SER A O 1
ATOM 1101 N N . PHE A 1 142 ? 33.328 12.028 -3.847 1.00 80.06 142 PHE A N 1
ATOM 1102 C CA . PHE A 1 142 ? 33.273 13.353 -3.221 1.00 80.06 142 PHE A CA 1
ATOM 1103 C C . PHE A 1 142 ? 32.046 13.546 -2.315 1.00 80.06 142 PHE A C 1
ATOM 1105 O O . PHE A 1 142 ? 31.985 14.501 -1.546 1.00 80.06 142 PHE A O 1
ATOM 1112 N N . SER A 1 143 ? 31.036 12.673 -2.395 1.00 80.12 143 SER A N 1
ATOM 1113 C CA . SER A 1 143 ? 29.840 12.770 -1.548 1.00 80.12 143 SER A CA 1
ATOM 1114 C C . SER A 1 143 ? 29.258 11.401 -1.242 1.00 80.12 143 SER A C 1
ATOM 1116 O O . SER A 1 143 ? 29.291 10.533 -2.102 1.00 80.12 143 SER A O 1
ATOM 1118 N N . GLU A 1 144 ? 28.548 11.258 -0.127 1.00 77.69 144 GLU A N 1
ATOM 1119 C CA . GLU A 1 144 ? 27.805 10.034 0.230 1.00 77.69 144 GLU A CA 1
ATOM 1120 C C . GLU A 1 144 ? 26.563 9.758 -0.653 1.00 77.69 144 GLU A C 1
ATOM 1122 O O . GLU A 1 144 ? 25.670 8.996 -0.290 1.00 77.69 144 GLU A O 1
ATOM 1127 N N . ARG A 1 145 ? 26.464 10.395 -1.827 1.00 82.88 145 ARG A N 1
ATOM 1128 C CA . ARG A 1 145 ? 25.370 10.202 -2.785 1.00 82.88 145 ARG A CA 1
ATOM 1129 C C . ARG A 1 145 ? 25.743 9.171 -3.840 1.00 82.88 145 ARG A C 1
ATOM 1131 O O . ARG A 1 145 ? 26.869 9.152 -4.336 1.00 82.88 145 ARG A O 1
ATOM 1138 N N . LEU A 1 146 ? 24.748 8.387 -4.246 1.00 82.12 146 LEU A N 1
ATOM 1139 C CA . LEU A 1 146 ? 24.835 7.552 -5.438 1.00 82.12 146 LEU A CA 1
ATOM 1140 C C . LEU A 1 146 ? 24.699 8.415 -6.696 1.00 82.12 146 LEU A C 1
ATOM 1142 O O . LEU A 1 146 ? 23.827 9.281 -6.796 1.00 82.12 146 LEU A O 1
ATOM 1146 N N . LEU A 1 147 ? 25.563 8.155 -7.665 1.00 83.88 147 LEU A N 1
ATOM 1147 C CA . LEU A 1 147 ? 25.535 8.718 -9.000 1.00 83.88 147 LEU A CA 1
ATOM 1148 C C . LEU A 1 147 ? 24.423 8.055 -9.814 1.00 83.88 147 LEU A C 1
ATOM 1150 O O . LEU A 1 147 ? 24.128 6.868 -9.663 1.00 83.88 147 LEU A O 1
ATOM 1154 N N . HIS A 1 148 ? 23.807 8.823 -10.709 1.00 78.31 148 HIS A N 1
ATOM 1155 C CA . HIS A 1 148 ? 22.811 8.276 -11.619 1.00 78.31 148 HIS A CA 1
ATOM 1156 C C . HIS A 1 148 ? 23.490 7.312 -12.612 1.00 78.31 148 HIS A C 1
ATOM 1158 O O . HIS A 1 148 ? 24.470 7.708 -13.254 1.00 78.31 148 HIS A O 1
ATOM 1164 N N . PRO A 1 149 ? 22.980 6.079 -12.804 1.00 75.56 149 PRO A N 1
ATOM 1165 C CA . PRO A 1 149 ? 23.511 5.165 -13.809 1.00 75.56 149 PRO A CA 1
ATOM 1166 C C . PRO A 1 149 ? 23.488 5.811 -15.199 1.00 75.56 149 PRO A C 1
ATOM 1168 O O . PRO A 1 149 ? 22.462 6.350 -15.627 1.00 75.56 149 PRO A O 1
ATOM 1171 N N . ARG A 1 150 ? 24.609 5.774 -15.926 1.00 67.12 150 ARG A N 1
ATOM 1172 C CA . ARG A 1 150 ? 24.657 6.266 -17.309 1.00 67.12 150 ARG A CA 1
ATOM 1173 C C . ARG A 1 150 ? 23.845 5.323 -18.197 1.00 67.12 150 ARG A C 1
ATOM 1175 O O . ARG A 1 150 ? 24.284 4.218 -18.485 1.00 67.12 150 ARG A O 1
ATOM 1182 N N . CYS A 1 151 ? 22.656 5.754 -18.610 1.00 59.06 151 CYS A N 1
ATOM 1183 C CA . CYS A 1 151 ? 21.850 5.031 -19.589 1.00 59.06 151 CYS A CA 1
ATOM 1184 C C . CYS A 1 151 ? 22.336 5.408 -20.993 1.00 59.06 151 CYS A C 1
ATOM 1186 O O . CYS A 1 151 ? 22.096 6.526 -21.448 1.00 59.06 151 CYS A O 1
ATOM 1188 N N . VAL A 1 152 ? 23.028 4.493 -21.672 1.00 55.34 152 VAL A N 1
ATOM 1189 C CA . VAL A 1 152 ? 23.371 4.653 -23.089 1.00 55.34 152 VAL A CA 1
ATOM 1190 C C . VAL A 1 152 ? 22.188 4.137 -23.903 1.00 55.34 152 VAL A C 1
ATOM 1192 O O . VAL A 1 152 ? 21.844 2.963 -23.823 1.00 55.34 152 VAL A O 1
ATOM 1195 N N . LYS A 1 153 ? 21.524 5.017 -24.659 1.00 49.78 153 LYS A N 1
ATOM 1196 C CA . LYS A 1 153 ? 20.621 4.582 -25.730 1.00 49.78 153 LYS A CA 1
ATOM 1197 C C . LYS A 1 153 ? 21.488 4.267 -26.941 1.00 49.78 153 LYS A C 1
ATOM 1199 O O . LYS A 1 153 ? 21.916 5.195 -27.626 1.00 49.78 153 LYS A O 1
ATOM 1204 N N . GLU A 1 154 ? 21.751 2.993 -27.198 1.00 45.50 154 GLU A N 1
ATOM 1205 C CA . GLU A 1 154 ? 22.270 2.591 -28.502 1.00 45.50 154 GLU A CA 1
ATOM 1206 C C . GLU A 1 154 ? 21.177 2.855 -29.541 1.00 45.50 154 GLU A C 1
ATOM 1208 O O . GLU A 1 154 ? 20.104 2.256 -29.531 1.00 45.50 154 GLU A O 1
ATOM 1213 N N . ARG A 1 155 ? 21.413 3.851 -30.398 1.00 43.81 155 ARG A N 1
ATOM 1214 C CA . ARG A 1 155 ? 20.693 3.963 -31.662 1.00 43.81 155 ARG A CA 1
ATOM 1215 C C . ARG A 1 155 ? 21.373 2.987 -32.604 1.00 43.81 155 ARG A C 1
ATOM 1217 O O . ARG A 1 155 ? 22.436 3.311 -33.128 1.00 43.81 155 ARG A O 1
ATOM 1224 N N . GLU A 1 156 ? 20.767 1.828 -32.814 1.00 44.16 156 GLU A N 1
ATOM 1225 C CA . GLU A 1 156 ? 21.124 0.980 -33.945 1.00 44.16 156 GLU A CA 1
ATOM 1226 C C . GLU A 1 156 ? 20.884 1.801 -35.219 1.00 44.16 156 GLU A C 1
ATOM 1228 O O . GLU A 1 156 ? 19.750 2.095 -35.605 1.00 44.16 156 GLU A O 1
ATOM 1233 N N . ARG A 1 157 ? 21.969 2.292 -35.827 1.00 42.22 157 ARG A N 1
ATOM 1234 C CA . ARG A 1 157 ? 21.911 2.846 -37.176 1.00 42.22 157 ARG A CA 1
ATOM 1235 C C . ARG A 1 157 ? 21.710 1.650 -38.090 1.00 42.22 157 ARG A C 1
ATOM 1237 O O . ARG A 1 157 ? 22.634 0.866 -38.260 1.00 42.22 157 ARG A O 1
ATOM 1244 N N . GLY A 1 158 ? 20.508 1.512 -38.643 1.00 39.34 158 GLY A N 1
ATOM 1245 C CA . GLY A 1 158 ? 20.278 0.574 -39.731 1.00 39.34 158 GLY A CA 1
ATOM 1246 C C . GLY A 1 158 ? 21.281 0.863 -40.844 1.00 39.34 158 GLY A C 1
ATOM 1247 O O . GLY A 1 158 ? 21.332 1.985 -41.353 1.00 39.34 158 GLY A O 1
ATOM 1248 N N . GLU A 1 159 ? 22.100 -0.127 -41.184 1.00 40.94 159 GLU A N 1
ATOM 1249 C CA . GLU A 1 159 ? 22.944 -0.105 -42.373 1.00 40.94 159 GLU A CA 1
ATOM 1250 C C . GLU A 1 159 ? 22.034 -0.177 -43.606 1.00 40.94 159 GLU A C 1
ATOM 1252 O O . GLU A 1 159 ? 21.764 -1.232 -44.172 1.00 40.94 159 GLU A O 1
ATOM 1257 N N . GLY A 1 160 ? 21.492 0.975 -43.996 1.00 37.97 160 GLY A N 1
ATOM 1258 C CA . GLY A 1 160 ? 20.884 1.170 -45.301 1.00 37.97 160 GLY A CA 1
ATOM 1259 C C . GLY A 1 160 ? 21.989 1.395 -46.323 1.00 37.97 160 GLY A C 1
ATOM 1260 O O . GLY A 1 160 ? 22.456 2.519 -46.486 1.00 37.97 160 GLY A O 1
ATOM 1261 N N . GLY A 1 161 ? 22.417 0.329 -46.998 1.00 38.53 161 GLY A N 1
ATOM 1262 C CA . GLY A 1 161 ? 23.205 0.438 -48.221 1.00 38.53 161 GLY A CA 1
ATOM 1263 C C . GLY A 1 161 ? 22.382 1.138 -49.305 1.00 38.53 161 GLY A C 1
ATOM 1264 O O . GLY A 1 161 ? 21.379 0.602 -49.768 1.00 38.53 161 GLY A O 1
ATOM 1265 N N . GLY A 1 162 ? 22.801 2.340 -49.695 1.00 32.25 162 GLY A N 1
ATOM 1266 C CA . GLY A 1 162 ? 22.220 3.116 -50.787 1.00 32.25 162 GLY A CA 1
ATOM 1267 C C . GLY A 1 162 ? 23.293 4.014 -51.394 1.00 32.25 162 GLY A C 1
ATOM 1268 O O . GLY A 1 162 ? 23.945 4.768 -50.678 1.00 32.25 162 GLY A O 1
ATOM 1269 N N . GLN A 1 163 ? 23.520 3.844 -52.695 1.00 29.92 163 GLN A N 1
ATOM 1270 C CA . GLN A 1 163 ? 24.615 4.413 -53.477 1.00 29.92 163 GLN A CA 1
ATOM 1271 C C . GLN A 1 163 ? 24.649 5.948 -53.478 1.00 29.92 163 GLN A C 1
ATOM 1273 O O . GLN A 1 163 ? 23.624 6.623 -53.460 1.00 29.92 163 GLN A O 1
ATOM 1278 N N . VAL A 1 164 ? 25.880 6.454 -53.535 1.00 31.55 164 VAL A N 1
ATOM 1279 C CA . VAL A 1 164 ? 26.269 7.853 -53.725 1.00 31.55 164 VAL A CA 1
ATOM 1280 C C . VAL A 1 164 ? 25.835 8.327 -55.117 1.00 31.55 164 VAL A C 1
ATOM 1282 O O . VAL A 1 164 ? 26.218 7.712 -56.109 1.00 31.55 164 VAL A O 1
ATOM 1285 N N . GLU A 1 165 ? 25.109 9.443 -55.192 1.00 31.95 165 GLU A N 1
ATOM 1286 C CA . GLU A 1 165 ? 25.073 10.298 -56.383 1.00 31.95 165 GLU A CA 1
ATOM 1287 C C . GLU A 1 165 ? 25.623 11.681 -56.013 1.00 31.95 165 GLU A C 1
ATOM 1289 O O . GLU A 1 165 ? 25.063 12.397 -55.179 1.00 31.95 165 GLU A O 1
ATOM 1294 N N . ASP A 1 166 ? 26.751 12.026 -56.633 1.00 28.27 166 ASP A N 1
ATOM 1295 C CA . ASP A 1 166 ? 27.385 13.340 -56.586 1.00 28.27 166 ASP A CA 1
ATOM 1296 C C . ASP A 1 166 ? 26.573 14.364 -57.394 1.00 28.27 166 ASP A C 1
ATOM 1298 O O . ASP A 1 166 ? 26.232 14.128 -58.557 1.00 28.27 166 ASP A O 1
ATOM 1302 N N . ARG A 1 167 ? 26.340 15.558 -56.831 1.00 29.09 167 ARG A N 1
ATOM 1303 C CA . ARG A 1 167 ? 26.077 16.756 -57.642 1.00 29.09 167 ARG A CA 1
ATOM 1304 C C . ARG A 1 167 ? 26.523 18.042 -56.949 1.00 29.09 167 ARG A C 1
ATOM 1306 O O . ARG A 1 167 ? 26.284 18.257 -55.765 1.00 29.09 167 ARG A O 1
ATOM 1313 N N . GLU A 1 168 ? 27.219 18.860 -57.728 1.00 29.92 168 GLU A N 1
ATOM 1314 C CA . GLU A 1 168 ? 28.114 19.938 -57.319 1.00 29.92 168 GLU A CA 1
ATOM 1315 C C . GLU A 1 168 ? 27.458 21.218 -56.758 1.00 29.92 168 GLU A C 1
ATOM 1317 O O . GLU A 1 168 ? 26.384 21.652 -57.166 1.00 29.92 168 GLU A O 1
ATOM 1322 N N . ARG A 1 169 ? 28.233 21.809 -55.836 1.00 29.56 169 ARG A N 1
ATOM 1323 C CA . ARG A 1 169 ? 28.471 23.208 -55.425 1.00 29.56 169 ARG A CA 1
ATOM 1324 C C . ARG A 1 169 ? 27.650 24.349 -56.068 1.00 29.56 169 ARG A C 1
ATOM 1326 O O . ARG A 1 169 ? 27.710 24.596 -57.266 1.00 29.56 169 ARG A O 1
ATOM 1333 N N . GLY A 1 170 ? 27.095 25.194 -55.193 1.00 27.86 170 GLY A N 1
ATOM 1334 C CA . GLY A 1 170 ? 26.798 26.608 -55.444 1.00 27.86 170 GLY A CA 1
ATOM 1335 C C . GLY A 1 170 ? 27.099 27.437 -54.191 1.00 27.86 170 GLY A C 1
ATOM 1336 O O . GLY A 1 170 ? 26.531 27.185 -53.132 1.00 27.86 170 GLY A O 1
ATOM 1337 N N . GLU A 1 171 ? 28.046 28.367 -54.302 1.00 28.69 171 GLU A N 1
ATOM 1338 C CA . GLU A 1 171 ? 28.527 29.262 -53.241 1.00 28.69 171 GLU A CA 1
ATOM 1339 C C . GLU A 1 171 ? 27.565 30.437 -52.997 1.00 28.69 171 GLU A C 1
ATOM 1341 O O . GLU A 1 171 ? 26.968 30.968 -53.930 1.00 28.69 171 GLU A O 1
ATOM 1346 N N . GLY A 1 172 ? 27.470 30.892 -51.745 1.00 28.23 172 GLY A N 1
ATOM 1347 C CA . GLY A 1 172 ? 26.776 32.128 -51.381 1.00 28.23 172 GLY A CA 1
ATOM 1348 C C . GLY A 1 172 ? 26.957 32.448 -49.900 1.00 28.23 172 GLY A C 1
ATOM 1349 O O . GLY A 1 172 ? 26.300 31.856 -49.051 1.00 28.23 172 GLY A O 1
ATOM 1350 N N . GLY A 1 173 ? 27.900 33.343 -49.597 1.00 26.20 173 GLY A N 1
ATOM 1351 C CA . GLY A 1 173 ? 28.227 33.789 -48.243 1.00 26.20 173 GLY A CA 1
ATOM 1352 C C . GLY A 1 173 ? 27.175 34.706 -47.611 1.00 26.20 173 GLY A C 1
ATOM 1353 O O . GLY A 1 173 ? 26.389 35.349 -48.301 1.00 26.20 173 GLY A O 1
ATOM 1354 N N . GLY A 1 174 ? 27.208 34.801 -46.281 1.00 26.28 174 GLY A N 1
ATOM 1355 C CA . GLY A 1 174 ? 26.415 35.758 -45.512 1.00 26.28 174 GLY A CA 1
ATOM 1356 C C . GLY A 1 174 ? 26.703 35.678 -44.011 1.00 26.28 174 GLY A C 1
ATOM 1357 O O . GLY A 1 174 ? 26.581 34.615 -43.415 1.00 26.28 174 GLY A O 1
ATOM 1358 N N . GLN A 1 175 ? 27.123 36.814 -43.455 1.00 27.05 175 GLN A N 1
ATOM 1359 C CA . GLN A 1 175 ? 27.440 37.142 -42.059 1.00 27.05 175 GLN A CA 1
ATOM 1360 C C . GLN A 1 175 ? 26.590 36.471 -40.966 1.00 27.05 175 GLN A C 1
ATOM 1362 O O . GLN A 1 175 ? 25.368 36.404 -41.056 1.00 27.05 175 GLN A O 1
ATOM 1367 N N . VAL A 1 176 ? 27.262 36.093 -39.874 1.00 29.48 176 VAL A N 1
ATOM 1368 C CA . VAL A 1 176 ? 26.651 35.777 -38.577 1.00 29.48 176 VAL A CA 1
ATOM 1369 C C . VAL A 1 176 ? 26.786 37.025 -37.707 1.00 29.48 176 VAL A C 1
ATOM 1371 O O . VAL A 1 176 ? 27.908 37.466 -37.464 1.00 29.48 176 VAL A O 1
ATOM 1374 N N . ASP A 1 177 ? 25.661 37.587 -37.272 1.00 29.25 177 ASP A N 1
ATOM 1375 C CA . ASP A 1 177 ? 25.609 38.658 -36.276 1.00 29.25 177 ASP A CA 1
ATOM 1376 C C . ASP A 1 177 ? 24.767 38.195 -35.078 1.00 29.25 177 ASP A C 1
ATOM 1378 O O . ASP A 1 177 ? 23.752 37.505 -35.225 1.00 29.25 177 ASP A O 1
ATOM 1382 N N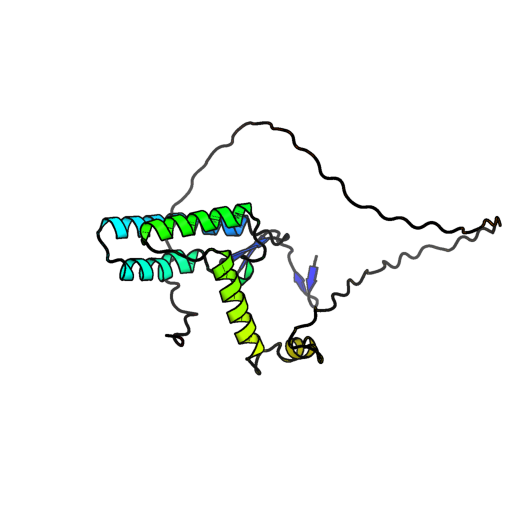 . ASP A 1 178 ? 25.247 38.551 -33.891 1.00 30.70 178 ASP A N 1
ATOM 1383 C CA . ASP A 1 178 ? 24.756 38.172 -32.568 1.00 30.70 178 ASP A CA 1
ATOM 1384 C C . ASP A 1 178 ? 23.309 38.618 -32.297 1.00 30.70 178 ASP A C 1
ATOM 1386 O O . ASP A 1 178 ? 22.981 39.799 -32.441 1.00 30.70 178 ASP A O 1
ATOM 1390 N N . ARG A 1 179 ? 22.470 37.740 -31.713 1.00 31.36 179 ARG A N 1
ATOM 1391 C CA . ARG A 1 179 ? 21.480 38.209 -30.722 1.00 31.36 179 ARG A CA 1
ATOM 1392 C C . ARG A 1 179 ? 20.935 37.150 -29.763 1.00 31.36 179 ARG A C 1
ATOM 1394 O O . ARG A 1 179 ? 20.227 36.214 -30.118 1.00 31.36 179 ARG A O 1
ATOM 1401 N N . MET A 1 180 ? 21.232 37.421 -28.503 1.00 30.73 180 MET A N 1
ATOM 1402 C CA . MET A 1 180 ? 20.698 36.901 -27.247 1.00 30.73 180 MET A CA 1
ATOM 1403 C C . MET A 1 180 ? 19.250 37.371 -26.978 1.00 30.73 180 MET A C 1
ATOM 1405 O O . MET A 1 180 ? 18.980 38.550 -27.164 1.00 30.73 180 MET A O 1
ATOM 1409 N N . GLU A 1 181 ? 18.366 36.485 -26.481 1.00 34.47 181 GLU A N 1
ATOM 1410 C CA . GLU A 1 181 ? 17.266 36.711 -25.491 1.00 34.47 181 GLU A CA 1
ATOM 1411 C C . GLU A 1 181 ? 16.392 35.434 -25.392 1.00 34.47 181 GLU A C 1
ATOM 1413 O O . GLU A 1 181 ? 15.922 34.922 -26.398 1.00 34.47 181 GLU A O 1
ATOM 1418 N N . ARG A 1 182 ? 16.287 34.706 -24.267 1.00 32.03 182 ARG A N 1
ATOM 1419 C CA . ARG A 1 182 ? 15.561 34.958 -22.996 1.00 32.03 182 ARG A CA 1
ATOM 1420 C C . ARG A 1 182 ? 14.070 35.324 -23.131 1.00 32.03 182 ARG A C 1
ATOM 1422 O O . ARG A 1 182 ? 13.747 36.487 -23.317 1.00 32.03 182 ARG A O 1
ATOM 1429 N N . ARG A 1 183 ? 13.191 34.353 -22.832 1.00 31.62 183 ARG A N 1
ATOM 1430 C CA . ARG A 1 183 ? 11.956 34.405 -21.990 1.00 31.62 183 ARG A CA 1
ATOM 1431 C C . ARG A 1 183 ? 11.088 33.189 -22.361 1.00 31.62 183 ARG A C 1
ATOM 1433 O O . ARG A 1 183 ? 10.911 32.911 -23.532 1.00 31.62 183 ARG A O 1
ATOM 1440 N N . GLY A 1 184 ? 10.556 32.377 -21.454 1.00 27.52 184 GLY A N 1
ATOM 1441 C CA . GLY A 1 184 ? 10.040 32.716 -20.134 1.00 27.52 184 GLY A CA 1
ATOM 1442 C C . GLY A 1 184 ? 8.531 32.965 -20.212 1.00 27.52 184 GLY A C 1
ATOM 1443 O O . GLY A 1 184 ? 8.121 34.113 -20.322 1.00 27.52 184 GLY A O 1
ATOM 1444 N N . GLU A 1 185 ? 7.774 31.862 -20.143 1.00 32.00 185 GLU A N 1
ATOM 1445 C CA . GLU A 1 185 ? 6.522 31.702 -19.382 1.00 32.00 185 GLU A CA 1
ATOM 1446 C C . GLU A 1 185 ? 5.262 32.488 -19.807 1.00 32.00 185 GLU A C 1
ATOM 1448 O O . GLU A 1 185 ? 5.210 33.708 -19.682 1.00 32.00 185 GLU A O 1
ATOM 1453 N N . ARG A 1 186 ? 4.178 31.769 -20.158 1.00 29.31 186 ARG A N 1
ATOM 1454 C CA . ARG A 1 186 ? 2.791 32.175 -19.843 1.00 29.31 186 ARG A CA 1
ATOM 1455 C C . ARG A 1 186 ? 1.905 30.967 -19.531 1.00 29.31 186 ARG A C 1
ATOM 1457 O O . ARG A 1 186 ? 1.785 30.036 -20.319 1.00 29.31 186 ARG A O 1
ATOM 1464 N N . ARG A 1 187 ? 1.283 31.045 -18.353 1.00 29.27 187 ARG A N 1
ATOM 1465 C CA . ARG A 1 187 ? 0.109 30.290 -17.902 1.00 29.27 187 ARG A CA 1
ATOM 1466 C C . ARG A 1 187 ? -1.131 30.687 -18.709 1.00 29.27 187 ARG A C 1
ATOM 1468 O O . ARG A 1 187 ? -1.238 31.849 -19.092 1.00 29.27 187 ARG A O 1
ATOM 1475 N N . GLY A 1 188 ? -2.120 29.793 -18.760 1.00 27.20 188 GLY A N 1
ATOM 1476 C CA . GLY A 1 188 ? -3.522 30.210 -18.718 1.00 27.20 188 GLY A CA 1
ATOM 1477 C C . GLY A 1 188 ? -4.518 29.344 -19.485 1.00 27.20 188 GLY A C 1
ATOM 1478 O O . GLY A 1 188 ? -4.570 29.405 -20.703 1.00 27.20 188 GLY A O 1
ATOM 1479 N N . GLU A 1 189 ? -5.398 28.712 -18.707 1.00 28.23 189 GLU A N 1
ATOM 1480 C CA . GLU A 1 189 ? -6.858 28.704 -18.900 1.00 28.23 189 GLU A CA 1
ATOM 1481 C C . GLU A 1 189 ? -7.583 27.449 -19.430 1.00 28.23 189 GLU A C 1
ATOM 1483 O O . GLU A 1 189 ? -7.133 26.675 -20.266 1.00 28.23 189 GLU A O 1
ATOM 1488 N N . GLU A 1 190 ? -8.736 27.270 -18.794 1.00 29.62 190 GLU A N 1
ATOM 1489 C CA . GLU A 1 190 ? -9.647 26.141 -18.644 1.00 29.62 190 GLU A CA 1
ATOM 1490 C C . GLU A 1 190 ? -10.801 26.221 -19.662 1.00 29.62 190 GLU A C 1
ATOM 1492 O O . GLU A 1 190 ? -11.152 27.329 -20.066 1.00 29.62 190 GLU A O 1
ATOM 1497 N N . ARG A 1 191 ? -11.462 25.090 -19.994 1.00 30.42 191 ARG A N 1
ATOM 1498 C CA . ARG A 1 191 ? -12.946 24.975 -20.079 1.00 30.42 191 ARG A CA 1
ATOM 1499 C C . ARG A 1 191 ? -13.473 23.571 -20.459 1.00 30.42 191 ARG A C 1
ATOM 1501 O O . ARG A 1 191 ? -13.127 23.016 -21.490 1.00 30.42 191 ARG A O 1
ATOM 1508 N N . ARG A 1 192 ? -14.378 23.086 -19.589 1.00 28.61 192 ARG A N 1
ATOM 1509 C CA . ARG A 1 192 ? -15.670 22.369 -19.781 1.00 28.61 192 ARG A CA 1
ATOM 1510 C C . ARG A 1 192 ? -15.855 21.314 -20.902 1.00 28.61 192 ARG A C 1
ATOM 1512 O O . ARG A 1 192 ? -16.098 21.675 -22.041 1.00 28.61 192 ARG A O 1
ATOM 1519 N N . GLY A 1 193 ? -15.969 20.042 -20.487 1.00 26.86 193 GLY A N 1
ATOM 1520 C CA . GLY A 1 193 ? -17.243 19.310 -20.274 1.00 26.86 193 GLY A CA 1
ATOM 1521 C C . GLY A 1 193 ? -17.973 18.651 -21.460 1.00 26.86 193 GLY A C 1
ATOM 1522 O O . GLY A 1 193 ? -18.493 19.367 -22.299 1.00 26.86 193 GLY A O 1
ATOM 1523 N N . GLU A 1 194 ? -18.176 17.322 -21.400 1.00 29.75 194 GLU A N 1
ATOM 1524 C CA . GLU A 1 194 ? -19.402 16.642 -21.873 1.00 29.75 194 GLU A CA 1
ATOM 1525 C C . GLU A 1 194 ? -19.573 15.233 -21.250 1.00 29.75 194 GLU A C 1
ATOM 1527 O O . GLU A 1 194 ? -18.610 14.576 -20.858 1.00 29.75 194 GLU A O 1
ATOM 1532 N N . GLU A 1 195 ? -20.830 14.810 -21.107 1.00 28.16 195 GLU A N 1
ATOM 1533 C CA . GLU A 1 195 ? -21.355 13.629 -20.409 1.00 28.16 195 GLU A CA 1
ATOM 1534 C C . GLU A 1 195 ? -21.958 12.652 -21.439 1.00 28.16 195 GLU A C 1
ATOM 1536 O O . GLU A 1 195 ? -22.644 13.119 -22.344 1.00 28.16 195 GLU A O 1
ATOM 1541 N N . ARG A 1 196 ? -21.814 11.323 -21.253 1.00 32.59 196 ARG A N 1
ATOM 1542 C CA . ARG A 1 196 ? -22.926 10.329 -21.163 1.00 32.59 196 ARG A CA 1
ATOM 1543 C C . ARG A 1 196 ? -22.540 8.871 -21.470 1.00 32.59 196 ARG A C 1
ATOM 1545 O O . ARG A 1 196 ? -21.906 8.599 -22.475 1.00 32.59 196 ARG A O 1
ATOM 1552 N N . ARG A 1 197 ? -23.143 7.993 -20.639 1.00 27.58 197 ARG A N 1
ATOM 1553 C CA . ARG A 1 197 ? -23.649 6.609 -20.862 1.00 27.58 197 ARG A CA 1
ATOM 1554 C C . ARG A 1 197 ? -22.615 5.557 -21.304 1.00 27.58 197 ARG A C 1
ATOM 1556 O O . ARG A 1 197 ? -21.872 5.770 -22.234 1.00 27.58 197 ARG A O 1
ATOM 1563 N N . GLY A 1 198 ? -22.509 4.367 -20.725 1.00 27.42 198 GLY A N 1
ATOM 1564 C CA . GLY A 1 198 ? -23.409 3.575 -19.896 1.00 27.42 198 GLY A CA 1
ATOM 1565 C C . GLY A 1 198 ? -23.336 2.158 -20.459 1.00 27.42 198 GLY A C 1
ATOM 1566 O O . GLY A 1 198 ? -23.893 1.937 -21.523 1.00 27.42 198 GLY A O 1
ATOM 1567 N N . GLU A 1 199 ? -22.637 1.230 -19.799 1.00 29.05 199 GLU A N 1
ATOM 1568 C CA . GLU A 1 199 ? -22.646 -0.175 -20.219 1.00 29.05 199 GLU A CA 1
ATOM 1569 C C . GLU A 1 199 ? -22.465 -1.140 -19.039 1.00 29.05 199 GLU A C 1
ATOM 1571 O O . GLU A 1 199 ? -22.004 -0.797 -17.949 1.00 29.05 199 GLU A O 1
ATOM 1576 N N . GLU A 1 200 ? -22.982 -2.332 -19.269 1.00 26.30 200 GLU A N 1
ATOM 1577 C CA . GLU A 1 200 ? -23.781 -3.170 -18.397 1.00 26.30 200 GLU A CA 1
ATOM 1578 C C . GLU A 1 200 ? -22.936 -4.195 -17.629 1.00 26.30 200 GLU A C 1
ATOM 1580 O O . GLU A 1 200 ? -21.957 -4.751 -18.125 1.00 26.30 200 GLU A O 1
ATOM 1585 N N . ARG A 1 201 ? -23.321 -4.465 -16.377 1.00 32.34 201 ARG A N 1
ATOM 1586 C CA . ARG A 1 201 ? -22.705 -5.504 -15.546 1.00 32.34 201 ARG A CA 1
ATOM 1587 C C . ARG A 1 201 ? -23.208 -6.878 -15.983 1.00 32.34 201 ARG A C 1
ATOM 1589 O O . ARG A 1 201 ? -24.413 -7.108 -15.952 1.00 32.34 201 ARG A O 1
ATOM 1596 N N . ARG A 1 202 ? -22.300 -7.830 -16.209 1.00 30.59 202 ARG A N 1
ATOM 1597 C CA . ARG A 1 202 ? -22.610 -9.265 -16.089 1.00 30.59 202 ARG A CA 1
ATOM 1598 C C . ARG A 1 202 ? -21.794 -9.907 -14.957 1.00 30.59 202 ARG A C 1
ATOM 1600 O O . ARG A 1 202 ? -20.624 -9.557 -14.794 1.00 30.59 202 ARG A O 1
ATOM 1607 N N . PRO A 1 203 ? -22.405 -10.776 -14.129 1.00 34.03 203 PRO A N 1
ATOM 1608 C CA . PRO A 1 203 ? -21.744 -11.458 -13.015 1.00 34.03 203 PRO A CA 1
ATOM 1609 C C . PRO A 1 203 ? -21.111 -12.776 -13.485 1.00 34.03 203 PRO A C 1
ATOM 1611 O O . PRO A 1 203 ? -21.451 -13.216 -14.569 1.00 34.03 203 PRO A O 1
ATOM 1614 N N . PHE A 1 204 ? -20.224 -13.379 -12.678 1.00 27.11 204 PHE A N 1
ATOM 1615 C CA . PHE A 1 204 ? -19.995 -14.831 -12.450 1.00 27.11 204 PHE A CA 1
ATOM 1616 C C . PHE A 1 204 ? -18.580 -15.055 -11.859 1.00 27.11 204 PHE A C 1
ATOM 1618 O O . PHE A 1 204 ? -17.707 -14.206 -12.033 1.00 27.11 204 PHE A O 1
ATOM 1625 N N . PRO A 1 205 ? -18.293 -16.201 -11.217 1.00 29.48 205 PRO A N 1
ATOM 1626 C CA . PRO A 1 205 ? -18.959 -16.762 -10.050 1.00 29.48 205 PRO A CA 1
ATOM 1627 C C . PRO A 1 205 ? -17.986 -16.912 -8.862 1.00 29.48 205 PRO A C 1
ATOM 1629 O O . PRO A 1 205 ? -16.770 -16.767 -8.964 1.00 29.48 205 PRO A O 1
ATOM 1632 N N . SER A 1 206 ? -18.573 -17.215 -7.710 1.00 31.42 206 SER A N 1
ATOM 1633 C CA . SER A 1 206 ? -17.927 -17.660 -6.478 1.00 31.42 206 SER A CA 1
ATOM 1634 C C . SER A 1 206 ? -16.935 -18.806 -6.694 1.00 31.42 206 SER A C 1
ATOM 1636 O O . SER A 1 206 ? -17.297 -19.838 -7.254 1.00 31.42 206 SER A O 1
ATOM 1638 N N . GLY A 1 207 ? -15.729 -18.661 -6.149 1.00 25.88 207 GLY A N 1
ATOM 1639 C CA . GLY A 1 207 ? -14.737 -19.725 -6.056 1.00 25.88 207 GLY A CA 1
ATOM 1640 C C . GLY A 1 207 ? -13.765 -19.415 -4.929 1.00 25.88 207 GLY A C 1
ATOM 1641 O O . GLY A 1 207 ? -12.954 -18.501 -5.013 1.00 25.88 207 GLY A O 1
ATOM 1642 N N . VAL A 1 208 ? -13.951 -20.128 -3.832 1.00 33.16 208 VAL A N 1
ATOM 1643 C CA . VAL A 1 208 ? -13.200 -20.079 -2.583 1.00 33.16 208 VAL A CA 1
ATOM 1644 C C . VAL A 1 208 ? -11.812 -20.664 -2.819 1.00 33.16 208 VAL A C 1
ATOM 1646 O O . VAL A 1 208 ? -11.754 -21.794 -3.273 1.00 33.16 208 VAL A O 1
ATOM 1649 N N . THR A 1 209 ? -10.745 -19.934 -2.481 1.00 35.34 209 THR A N 1
ATOM 1650 C CA . THR A 1 209 ? -9.491 -20.444 -1.879 1.00 35.34 209 THR A CA 1
ATOM 1651 C C . THR A 1 209 ? -8.446 -19.332 -1.865 1.00 35.34 209 THR A C 1
ATOM 1653 O O . THR A 1 209 ? -7.994 -18.905 -2.918 1.00 35.34 209 THR A O 1
ATOM 1656 N N . GLU A 1 210 ? -8.090 -18.860 -0.673 1.00 30.70 210 GLU A N 1
ATOM 1657 C CA . GLU A 1 210 ? -6.707 -18.558 -0.256 1.00 30.70 210 GLU A CA 1
ATOM 1658 C C . GLU A 1 210 ? -6.765 -18.104 1.213 1.00 30.70 210 GLU A C 1
ATOM 1660 O O . GLU A 1 210 ? -6.459 -16.976 1.602 1.00 30.70 210 GLU A O 1
ATOM 1665 N N . ALA A 1 211 ? -7.256 -19.021 2.051 1.00 32.56 211 ALA A N 1
ATOM 1666 C CA . ALA A 1 211 ? -6.702 -19.157 3.386 1.00 32.56 211 ALA A CA 1
ATOM 1667 C C . ALA A 1 211 ? -5.336 -19.841 3.204 1.00 32.56 211 ALA A C 1
ATOM 1669 O O . ALA A 1 211 ? -5.230 -20.733 2.366 1.00 32.56 211 ALA A O 1
ATOM 1670 N N . CYS A 1 212 ? -4.332 -19.409 3.968 1.00 30.05 212 CYS A N 1
ATOM 1671 C CA . CYS A 1 212 ? -2.931 -19.857 3.918 1.00 30.05 212 CYS A CA 1
ATOM 1672 C C . CYS A 1 212 ? -2.048 -19.216 2.833 1.00 30.05 212 CYS A C 1
ATOM 1674 O O . CYS A 1 212 ? -1.541 -19.887 1.951 1.00 30.05 212 CYS A O 1
ATOM 1676 N N . GLN A 1 213 ? -1.728 -17.932 3.007 1.00 28.84 213 GLN A N 1
ATOM 1677 C CA . GLN A 1 213 ? -0.367 -17.457 2.726 1.00 28.84 213 GLN A CA 1
ATOM 1678 C C . GLN A 1 213 ? 0.012 -16.408 3.782 1.00 28.84 213 GLN A C 1
ATOM 1680 O O . GLN A 1 213 ? 0.035 -15.202 3.5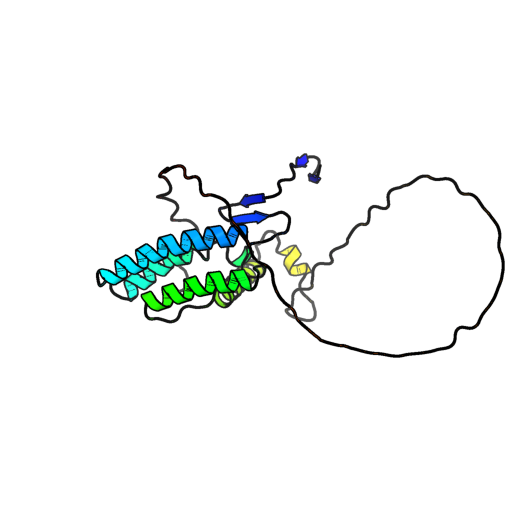47 1.00 28.84 213 GLN A O 1
ATOM 1685 N N . VAL A 1 214 ? 0.218 -16.888 5.007 1.00 32.56 214 VAL A N 1
ATOM 1686 C CA . VAL A 1 214 ? 0.909 -16.158 6.073 1.00 32.56 214 VAL A CA 1
ATOM 1687 C C . VAL A 1 214 ? 2.185 -16.941 6.357 1.00 32.56 214 VAL A C 1
ATOM 1689 O O . VAL A 1 214 ? 2.149 -18.167 6.384 1.00 32.56 214 VAL A O 1
ATOM 1692 N N . ILE A 1 215 ? 3.266 -16.199 6.595 1.00 32.16 215 ILE A N 1
ATOM 1693 C CA . ILE A 1 215 ? 4.655 -16.623 6.822 1.00 32.16 215 ILE A CA 1
ATOM 1694 C C . ILE A 1 215 ? 5.461 -16.726 5.525 1.00 32.16 215 ILE A C 1
ATOM 1696 O O . ILE A 1 215 ? 5.526 -17.766 4.889 1.00 32.16 215 ILE A O 1
ATOM 1700 N N . MET A 1 216 ? 6.050 -15.593 5.142 1.00 27.30 216 MET A N 1
ATOM 1701 C CA . MET A 1 216 ? 7.482 -15.378 4.882 1.00 27.30 216 MET A CA 1
ATOM 1702 C C . MET A 1 216 ? 7.636 -13.853 4.709 1.00 27.30 216 MET A C 1
ATOM 1704 O O . MET A 1 216 ? 6.842 -13.248 3.994 1.00 27.30 216 MET A O 1
ATOM 1708 N N . PHE A 1 217 ? 8.616 -13.236 5.375 1.00 33.22 217 PHE A N 1
ATOM 1709 C CA . PHE A 1 217 ? 8.838 -11.780 5.531 1.00 33.22 217 PHE A CA 1
ATOM 1710 C C . PHE A 1 217 ? 8.100 -11.085 6.687 1.00 33.22 217 PHE A C 1
ATOM 1712 O O . PHE A 1 217 ? 7.403 -10.090 6.507 1.00 33.22 217 PHE A O 1
ATOM 1719 N N . LEU A 1 218 ? 8.351 -11.558 7.905 1.00 31.69 218 LEU A N 1
ATOM 1720 C CA . LEU A 1 218 ? 8.522 -10.673 9.057 1.00 31.69 218 LEU A CA 1
ATOM 1721 C C . LEU A 1 218 ? 9.812 -11.106 9.747 1.00 31.69 218 LEU A C 1
ATOM 1723 O O . LEU A 1 218 ? 9.885 -12.208 10.280 1.00 31.69 218 LEU A O 1
ATOM 1727 N N . ASP A 1 219 ? 10.827 -10.255 9.654 1.00 28.42 219 ASP A N 1
ATOM 1728 C CA . ASP A 1 219 ? 12.008 -10.305 10.505 1.00 28.42 219 ASP A CA 1
ATOM 1729 C C . ASP A 1 219 ? 11.600 -9.666 11.851 1.00 28.42 219 ASP A C 1
ATOM 1731 O O . ASP A 1 219 ? 11.186 -8.502 11.849 1.00 28.42 219 ASP A O 1
ATOM 1735 N N . PRO A 1 220 ? 11.585 -10.396 12.982 1.00 34.22 220 PRO A N 1
ATOM 1736 C CA . PRO A 1 220 ? 11.064 -9.906 14.262 1.00 34.22 220 PRO A CA 1
ATOM 1737 C C . PRO A 1 220 ? 12.105 -9.130 15.096 1.00 34.22 220 PRO A C 1
ATOM 1739 O O . PRO A 1 220 ? 12.042 -9.137 16.323 1.00 34.22 220 PRO A O 1
ATOM 1742 N N . GLY A 1 221 ? 13.065 -8.457 14.459 1.00 37.34 221 GLY A N 1
ATOM 1743 C CA . GLY A 1 221 ? 14.145 -7.729 15.133 1.00 37.34 221 GLY A CA 1
ATOM 1744 C C . GLY A 1 221 ? 14.043 -6.210 14.998 1.00 37.34 221 GLY A C 1
ATOM 1745 O O . GLY A 1 221 ? 14.858 -5.620 14.301 1.00 37.34 221 GLY A O 1
ATOM 1746 N N . SER A 1 222 ? 13.043 -5.579 15.619 1.00 37.75 222 SER A N 1
ATOM 1747 C CA . SER A 1 222 ? 13.010 -4.125 15.888 1.00 37.75 222 SER A CA 1
ATOM 1748 C C . SER A 1 222 ? 11.759 -3.781 16.713 1.00 37.75 222 SER A C 1
ATOM 1750 O O . SER A 1 222 ? 10.805 -3.190 16.199 1.00 37.75 222 SER A O 1
ATOM 1752 N N . LEU A 1 223 ? 11.755 -4.196 17.982 1.00 37.50 223 LEU A N 1
ATOM 1753 C CA . LEU A 1 223 ? 10.979 -3.548 19.045 1.00 37.50 223 LEU A CA 1
ATOM 1754 C C . LEU A 1 223 ? 11.894 -2.571 19.781 1.00 37.50 223 LEU A C 1
ATOM 1756 O O . LEU A 1 223 ? 13.069 -2.947 19.989 1.00 37.50 223 LEU A O 1
#

Foldseek 3Di:
DDADPNDDDDDDQWDQDPNAIAGPVRARPVRLVVLLVQLVVLLVVLLVCLVVVDDLVVSVVSCCVRNVCRNCPVLLSRVVPYDPVSQVSQQVSQVSSCVSSVHHDDGSNVVNVVVNVVVVVVQQPDCPRPCVVVQVVQQDPVDRDGHDDDDDDDPPPPPPDDDDDDDDDDDDDDDDDDDDDDDDDDDDDDDDDDDDDDDDDDDDDDDDDDDDDDDDDDPPPDD

Sequence (223 aa):
MVNILGTDVDVVESYKYLGVHLNNNLDWTHNTDTLVKKGNSRLFLLRRLRSFGVQGPLLRTFYDSVVGSAILYGIVCWSSSITDRDRKRMDRLVRRASSVLGCPLDSVEVVGNGRMMAKLSS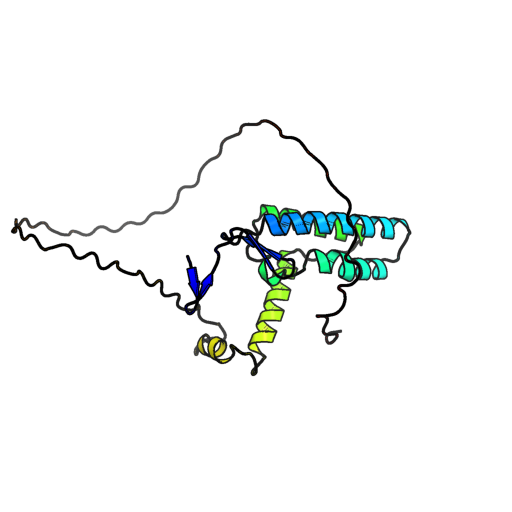MLNNTSHPRQDTLTALGSSFSERLLHPRCVKERERGEGGGQVEDRERGEGGGQVDDRMERRGERRGEERRGEERRGEERRPFPSGVTEACQVIMFLDPGSL

Organism: NCBI:txid433684

Radius of gyration: 27.25 Å; chains: 1; bounding box: 58×59×80 Å

InterPro domains:
  IPR015095 Alkylated DNA repair protein AlkB, homologue 8, N-terminal [PF09004] (28-67)

pLDDT: mean 71.6, std 28.04, range [25.88, 97.5]

Secondary structure (DSSP, 8-state):
-EEETTEEE---SEEEETTEEEETT---HHHHHHHHHHHHHHHHHHHHHHHTT--HHHHHHHIIIIIIHHHSTTHHHHTTT--HHHHHHHHHHHHHHHHHHTS----HHHHHHHHHHHHHHHHHT-TT-TTHHHHHHTB-SSSSSBPPP------------------------------------------------------------------S-------